Protein AF-A0A7S2E695-F1 (afdb_monomer)

Sequence (202 aa):
VGESFAFPNEHPGMNYEFNWSLNADGVTPLKGSAFRITKPLELKVAGLTPSSSSSSKIRAASASEMPEAGSPELSFEIFDEVAQRTKDLLSSSDALYVPEGHVPGSRVGVRIITNSATIAPSLLAYLDRAPKSKPSSQPITAYVLSGAGEEFAGYAIEEVDIQGEAKSVATVVVVGRDEPSLEKIAAGLETSVAGLVADEEG

Nearest PDB structures (foldseek):
  1uty-assembly1_B  TM=4.169E-01  e=2.843E+00  Bluetongue virus 8
  6upq-assembly1_B  TM=3.929E-01  e=9.547E+00  Homo sapiens
  8p3h-assembly1_A  TM=4.150E-01  e=8.030E+00  Homo sapiens

Secondary structure (DSSP, 8-state):
------PPPPBTTB-HHHHHHHHHTT---SSSEEEEESSHHHHHHTTPPPPSS-GGG--PPPGGGSPBTTBTTB-HHHHHHHHHHHHHHHHTSSEEEEEEEE-TTS--EEEEEES-TTTHHHHHHHSBPPPP--S---SEEEEEEES-SS-EEEEEEEEEEETTEEEEEEEEEEEESSS--HHHHHHHHHHHHHHHHHHHT-

Solvent-accessible surface area (backbone atoms only — not comparable to full-atom values): 11014 Å² total; per-residue (Å²): 133,82,82,79,79,73,73,81,78,76,45,83,38,45,43,67,67,48,50,53,33,36,42,75,73,60,31,45,69,74,68,28,35,43,29,76,26,68,50,71,71,41,32,51,75,67,76,38,70,69,49,92,63,63,39,91,70,73,57,56,41,61,66,87,63,40,37,43,46,68,39,100,87,27,49,49,68,62,46,50,53,52,46,52,53,48,30,54,54,53,14,64,26,68,39,36,38,28,28,39,22,14,45,68,100,56,84,52,41,32,38,37,43,22,56,42,78,81,52,42,33,50,52,43,41,46,35,34,85,55,82,92,69,79,70,62,84,47,52,28,39,32,46,38,40,48,57,70,77,45,74,48,54,30,30,41,78,45,78,41,76,59,94,89,37,80,42,71,34,27,45,25,38,32,33,7,37,67,65,52,59,67,29,48,51,45,26,33,53,54,51,40,52,54,51,51,53,54,62,78,75,106

Mean predicted aligned error: 5.21 Å

Structure (mmCIF, N/CA/C/O backbone):
data_AF-A0A7S2E695-F1
#
_entry.id   AF-A0A7S2E695-F1
#
loop_
_atom_site.group_PDB
_atom_site.id
_atom_site.type_symbol
_atom_site.label_atom_id
_atom_site.label_alt_id
_atom_site.label_comp_id
_atom_site.label_asym_id
_atom_site.label_entity_id
_atom_site.label_seq_id
_atom_site.pdbx_PDB_ins_code
_atom_site.Cartn_x
_atom_site.Cartn_y
_atom_site.Cartn_z
_atom_site.occupancy
_atom_site.B_iso_or_equiv
_atom_site.auth_seq_id
_atom_site.auth_comp_id
_atom_site.auth_asym_id
_atom_site.auth_atom_id
_atom_site.pdbx_PDB_model_num
ATOM 1 N N . VAL A 1 1 ? 41.279 9.851 -13.240 1.00 41.91 1 VAL A N 1
ATOM 2 C CA . VAL A 1 1 ? 40.2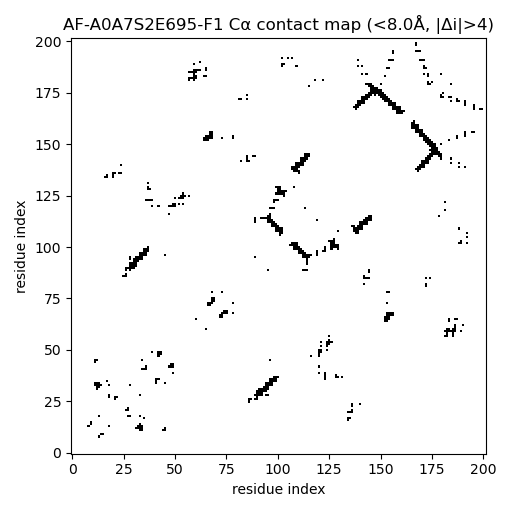32 10.162 -14.241 1.00 41.91 1 VAL A CA 1
ATOM 3 C C . VAL A 1 1 ? 39.038 9.315 -13.859 1.00 41.91 1 VAL A C 1
ATOM 5 O O . VAL A 1 1 ? 39.226 8.119 -13.697 1.00 41.91 1 VAL A O 1
ATOM 8 N N . GLY A 1 2 ? 37.923 9.967 -13.523 1.00 49.00 2 GLY A N 1
ATOM 9 C CA . GLY A 1 2 ? 36.798 9.369 -12.803 1.00 49.00 2 GLY A CA 1
ATOM 10 C C . GLY A 1 2 ? 36.127 8.246 -13.581 1.00 49.00 2 GLY A C 1
ATOM 11 O O . GLY A 1 2 ? 35.967 8.349 -14.796 1.00 49.00 2 GLY A O 1
ATOM 12 N N . GLU A 1 3 ? 35.750 7.187 -12.868 1.00 49.38 3 GLU A N 1
ATOM 13 C CA . GLU A 1 3 ? 34.827 6.189 -13.391 1.00 49.38 3 GLU A CA 1
ATOM 14 C C 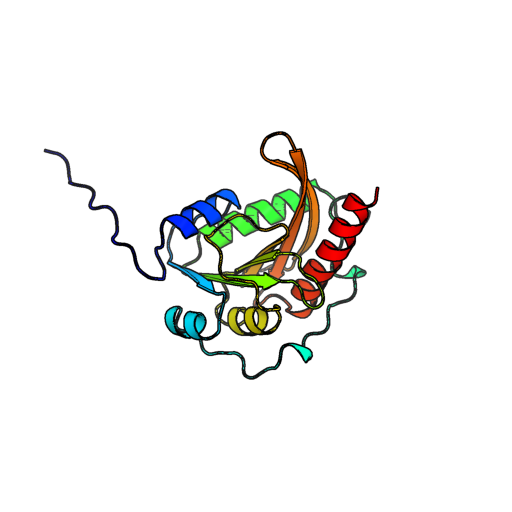. GLU A 1 3 ? 33.566 6.910 -13.866 1.00 49.38 3 GLU A C 1
ATOM 16 O O . GLU A 1 3 ? 32.901 7.615 -13.103 1.00 49.38 3 GLU A O 1
ATOM 21 N N . SER A 1 4 ? 33.260 6.783 -15.154 1.00 52.53 4 SER A N 1
ATOM 22 C CA . SER A 1 4 ? 31.972 7.197 -15.680 1.00 52.53 4 SER A CA 1
ATOM 23 C C . SER A 1 4 ? 30.916 6.302 -15.038 1.00 52.53 4 SER A C 1
ATOM 25 O O . SER A 1 4 ? 30.776 5.145 -15.435 1.00 52.53 4 SER A O 1
ATOM 27 N N . PHE A 1 5 ? 30.191 6.816 -14.045 1.00 53.97 5 PHE A N 1
ATOM 28 C CA . PHE A 1 5 ? 28.945 6.201 -13.604 1.00 53.97 5 PHE A CA 1
ATOM 29 C C . PHE A 1 5 ? 28.004 6.189 -14.811 1.00 53.97 5 PHE A C 1
ATOM 31 O O . PHE A 1 5 ? 27.441 7.215 -15.194 1.00 53.97 5 PHE A O 1
ATOM 38 N N . ALA A 1 6 ? 27.892 5.035 -15.465 1.00 60.28 6 ALA A N 1
ATOM 39 C CA . ALA A 1 6 ? 26.842 4.808 -16.434 1.00 60.28 6 ALA A CA 1
ATOM 40 C C . ALA A 1 6 ? 25.538 4.751 -15.641 1.00 60.28 6 ALA A C 1
ATOM 42 O O . ALA A 1 6 ? 25.313 3.812 -14.876 1.00 60.28 6 ALA A O 1
ATOM 43 N N . PHE A 1 7 ? 24.709 5.786 -15.780 1.00 62.03 7 PHE A N 1
ATOM 44 C CA . PHE A 1 7 ? 23.341 5.722 -15.289 1.00 62.03 7 PHE A CA 1
ATOM 45 C C . PHE A 1 7 ? 22.676 4.475 -15.887 1.00 62.03 7 PHE A C 1
ATOM 47 O O . PHE A 1 7 ? 22.875 4.213 -17.079 1.00 62.03 7 PHE A O 1
ATOM 54 N N . PRO A 1 8 ? 21.934 3.684 -15.091 1.00 68.19 8 PRO A N 1
ATOM 55 C CA . PRO A 1 8 ? 21.242 2.513 -15.610 1.00 68.19 8 PRO A CA 1
ATOM 56 C C . PRO A 1 8 ? 20.381 2.875 -16.831 1.00 68.19 8 PRO A C 1
ATOM 58 O O . PRO A 1 8 ? 19.886 3.993 -16.966 1.00 68.19 8 PRO A O 1
ATOM 61 N N . ASN A 1 9 ? 20.192 1.951 -17.765 1.00 76.25 9 ASN A N 1
ATOM 62 C CA . ASN A 1 9 ? 19.223 2.185 -18.835 1.00 76.25 9 ASN A CA 1
ATOM 63 C C . ASN A 1 9 ? 17.818 1.865 -18.316 1.00 76.25 9 ASN A C 1
ATOM 65 O O . ASN A 1 9 ? 17.651 0.891 -17.581 1.00 76.25 9 ASN A O 1
ATOM 69 N N . GLU A 1 10 ? 16.813 2.650 -18.713 1.00 82.50 10 GLU A N 1
ATOM 70 C CA . GLU A 1 10 ? 15.426 2.329 -18.371 1.00 82.50 10 GLU A CA 1
ATOM 71 C C . GLU A 1 10 ? 14.998 0.990 -18.980 1.00 82.50 10 GLU A C 1
ATOM 73 O O . GLU A 1 10 ? 15.313 0.658 -20.126 1.00 82.50 10 GLU A O 1
ATOM 78 N N . HIS A 1 11 ? 14.217 0.238 -18.216 1.00 81.31 11 HIS A N 1
ATOM 79 C CA . HIS A 1 11 ? 13.519 -0.963 -18.664 1.00 81.31 11 HIS A CA 1
AT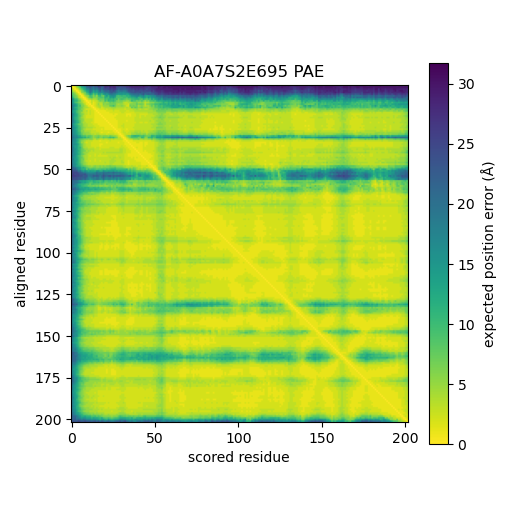OM 80 C C . HIS A 1 11 ? 12.219 -1.112 -17.853 1.00 81.31 11 HIS A C 1
ATOM 82 O O . HIS A 1 11 ? 12.005 -0.357 -16.909 1.00 81.31 11 HIS A O 1
ATOM 88 N N . PRO A 1 12 ? 11.310 -2.053 -18.169 1.00 76.81 12 PRO A N 1
ATOM 89 C CA . PRO A 1 12 ? 9.995 -2.098 -17.517 1.00 76.81 12 PRO A CA 1
ATOM 90 C C . PRO A 1 12 ? 9.978 -2.251 -15.986 1.00 76.81 12 PRO A C 1
ATOM 92 O O . PRO A 1 12 ? 8.961 -1.961 -15.370 1.00 76.81 12 PRO A O 1
ATOM 95 N N . GLY A 1 13 ? 11.084 -2.705 -15.390 1.00 78.44 13 GLY A N 1
ATOM 96 C CA . GLY A 1 13 ? 11.291 -2.789 -13.940 1.00 78.44 13 GLY A CA 1
ATOM 97 C C . GLY A 1 13 ? 12.155 -1.660 -13.358 1.00 78.44 13 GLY A C 1
ATOM 98 O O . GLY A 1 13 ? 12.391 -1.617 -12.158 1.00 78.44 13 GLY A O 1
ATOM 99 N N . MET A 1 14 ? 12.653 -0.761 -14.205 1.00 83.31 14 MET A N 1
ATOM 100 C CA . MET A 1 14 ? 13.512 0.373 -13.869 1.00 83.31 14 MET A CA 1
ATOM 101 C C . MET A 1 14 ? 13.030 1.575 -14.683 1.00 83.31 14 MET A C 1
ATOM 103 O O . MET A 1 14 ? 13.630 1.948 -15.691 1.00 83.31 14 MET A O 1
ATOM 107 N N . ASN A 1 15 ? 11.874 2.116 -14.297 1.00 88.88 15 ASN A N 1
ATOM 108 C CA . ASN A 1 15 ? 11.284 3.300 -14.913 1.00 88.88 15 AS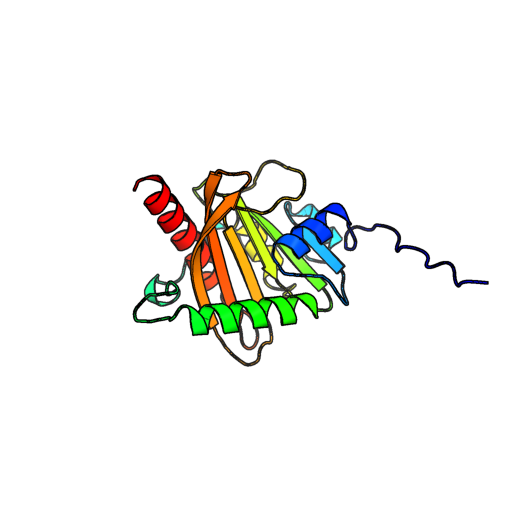N A CA 1
ATOM 109 C C . ASN A 1 15 ? 11.474 4.491 -13.974 1.00 88.88 15 ASN A C 1
ATOM 111 O O . ASN A 1 15 ? 11.000 4.454 -12.839 1.00 88.88 15 ASN A O 1
ATOM 115 N N . TYR A 1 16 ? 12.155 5.542 -14.426 1.00 88.50 16 TYR A N 1
ATOM 116 C CA . TYR A 1 16 ? 12.556 6.631 -13.539 1.00 88.50 16 TYR A CA 1
ATOM 117 C C . TYR A 1 16 ? 11.374 7.435 -13.015 1.00 88.50 16 TYR A C 1
ATOM 119 O O . TYR A 1 16 ? 11.321 7.720 -11.823 1.00 88.50 16 TYR A O 1
ATOM 127 N N . GLU A 1 17 ? 10.413 7.767 -13.878 1.00 90.69 17 GLU A N 1
ATOM 128 C CA . GLU A 1 17 ? 9.213 8.519 -13.487 1.00 90.69 17 GLU A CA 1
ATOM 129 C C . GLU A 1 17 ? 8.413 7.761 -12.416 1.00 90.69 17 GLU A C 1
ATOM 131 O O . GLU A 1 17 ? 7.986 8.338 -11.417 1.00 90.69 17 GLU A O 1
ATOM 136 N N . PHE A 1 18 ? 8.269 6.446 -12.580 1.00 92.69 18 PHE A N 1
ATOM 137 C CA . PHE A 1 18 ? 7.585 5.602 -11.613 1.00 92.69 18 PHE A CA 1
ATOM 138 C C . PHE A 1 18 ? 8.377 5.418 -10.315 1.00 92.69 18 PHE A C 1
ATOM 140 O O . PHE A 1 18 ? 7.803 5.566 -9.240 1.00 92.69 18 PHE A O 1
ATOM 147 N N . ASN A 1 19 ? 9.685 5.166 -10.391 1.00 92.62 19 ASN A N 1
ATOM 148 C CA . ASN A 1 19 ? 10.529 5.007 -9.206 1.00 92.62 19 ASN A CA 1
ATOM 149 C C . ASN A 1 19 ? 10.571 6.290 -8.363 1.00 92.62 19 ASN A C 1
ATOM 151 O O . ASN A 1 19 ? 10.537 6.208 -7.138 1.00 92.62 19 ASN A O 1
ATOM 155 N N . TRP A 1 20 ? 10.579 7.467 -8.997 1.00 92.06 20 TRP A N 1
ATOM 156 C CA . TRP A 1 20 ? 10.434 8.742 -8.290 1.00 92.06 20 TRP A CA 1
ATOM 157 C C . TRP A 1 20 ? 9.076 8.873 -7.608 1.00 92.06 20 TRP A C 1
ATOM 159 O O . TRP A 1 20 ? 9.007 9.335 -6.472 1.00 92.06 20 TRP A O 1
ATOM 169 N N . SER A 1 21 ? 8.004 8.431 -8.268 1.00 93.94 21 SER A N 1
ATOM 170 C CA . SER A 1 21 ? 6.677 8.428 -7.654 1.00 93.94 21 SER A CA 1
ATOM 171 C C . SER A 1 21 ? 6.577 7.457 -6.473 1.00 93.94 21 SER A C 1
ATOM 173 O O . SER A 1 21 ? 5.916 7.800 -5.504 1.00 93.94 21 SER A O 1
ATOM 175 N N . LEU A 1 22 ? 7.242 6.296 -6.508 1.00 94.06 22 LEU A N 1
ATOM 176 C CA . LEU A 1 22 ? 7.303 5.386 -5.355 1.00 94.06 22 LEU A CA 1
ATOM 177 C C . LEU A 1 22 ? 8.127 5.964 -4.203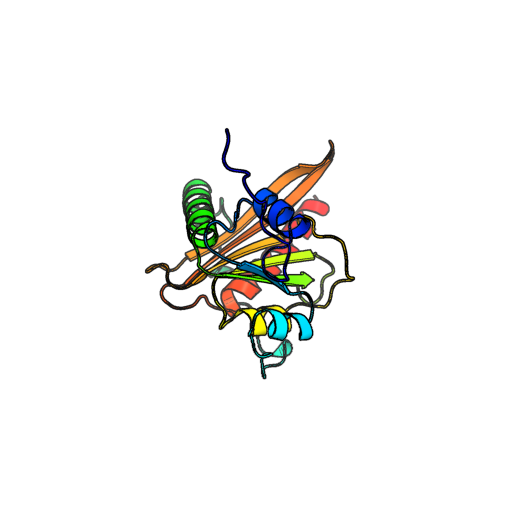 1.00 94.06 22 LEU A C 1
ATOM 179 O O . LEU A 1 22 ? 7.744 5.822 -3.045 1.00 94.06 22 LEU A O 1
ATOM 183 N N . ASN A 1 23 ? 9.237 6.641 -4.513 1.00 94.19 23 ASN A N 1
ATOM 184 C CA . ASN A 1 23 ? 10.062 7.292 -3.498 1.00 94.19 23 ASN A CA 1
ATOM 185 C C . ASN A 1 23 ? 9.281 8.387 -2.754 1.00 94.19 23 ASN A C 1
ATOM 187 O O . ASN A 1 23 ? 9.443 8.514 -1.543 1.00 94.19 23 ASN A O 1
ATOM 191 N N . ALA A 1 24 ? 8.397 9.115 -3.448 1.00 92.69 24 ALA A N 1
ATOM 192 C CA . ALA A 1 24 ? 7.482 10.068 -2.819 1.00 92.69 24 ALA A CA 1
ATOM 193 C C . ALA A 1 24 ? 6.497 9.394 -1.844 1.00 92.69 24 ALA A C 1
ATOM 195 O O . ALA A 1 24 ? 6.161 9.985 -0.823 1.00 92.69 24 ALA A O 1
ATOM 196 N N . ASP A 1 25 ? 6.119 8.138 -2.099 1.00 94.06 25 ASP A N 1
ATOM 197 C CA . ASP A 1 25 ? 5.336 7.309 -1.171 1.00 94.06 25 ASP A CA 1
ATOM 198 C C . ASP A 1 25 ? 6.232 6.591 -0.130 1.00 94.06 25 ASP A C 1
ATOM 200 O O . ASP A 1 25 ? 5.822 5.659 0.558 1.00 94.06 25 ASP A O 1
ATOM 204 N N . GLY A 1 26 ? 7.502 6.980 -0.006 1.00 94.50 26 GLY A N 1
ATOM 205 C CA . GLY A 1 26 ? 8.421 6.435 0.993 1.00 94.50 26 GLY A CA 1
ATOM 206 C C . GLY A 1 26 ? 8.975 5.042 0.683 1.00 94.50 26 GLY A C 1
ATOM 207 O O . GLY A 1 26 ? 9.606 4.449 1.555 1.00 94.50 26 GLY A O 1
ATOM 208 N N . VAL A 1 27 ? 8.795 4.513 -0.534 1.00 96.00 27 VAL A N 1
ATOM 209 C CA . VAL A 1 27 ? 9.379 3.227 -0.958 1.00 96.00 27 VAL A CA 1
ATOM 210 C C . VAL A 1 27 ? 10.384 3.441 -2.081 1.00 96.00 27 VAL A C 1
ATOM 212 O O . VAL A 1 27 ? 10.057 3.932 -3.157 1.00 96.00 27 VAL A O 1
ATOM 215 N N . THR A 1 28 ? 11.626 3.017 -1.864 1.00 94.00 28 THR A N 1
ATOM 216 C CA . THR A 1 28 ? 12.690 3.117 -2.872 1.00 94.00 28 THR A CA 1
ATOM 217 C C . THR A 1 28 ? 13.125 1.721 -3.297 1.00 94.00 28 THR A C 1
ATOM 219 O O . THR A 1 28 ? 13.636 0.989 -2.458 1.00 94.00 28 THR A O 1
ATOM 222 N N . PRO A 1 29 ? 12.988 1.321 -4.571 1.00 91.00 29 PRO A N 1
ATOM 223 C CA . PRO A 1 29 ? 13.477 0.021 -5.031 1.00 91.00 29 PRO A CA 1
ATOM 224 C C . PRO A 1 29 ? 15.019 -0.011 -5.006 1.00 91.00 29 PRO A C 1
ATOM 226 O O . PRO A 1 29 ? 15.671 0.405 -5.961 1.00 91.00 29 PRO A O 1
ATOM 229 N N . LEU A 1 30 ? 15.627 -0.453 -3.896 1.00 85.19 30 LEU A N 1
ATOM 230 C CA . LEU A 1 30 ? 17.085 -0.375 -3.691 1.00 85.19 30 LEU A CA 1
ATOM 231 C C . LEU A 1 30 ? 17.847 -1.532 -4.340 1.00 85.19 30 LEU A C 1
ATOM 233 O O . LEU A 1 30 ? 18.981 -1.358 -4.782 1.00 85.19 30 LEU A O 1
ATOM 237 N N . LYS A 1 31 ? 17.249 -2.726 -4.351 1.00 78.81 31 LYS A N 1
ATOM 238 C CA . LYS A 1 31 ? 17.897 -3.963 -4.823 1.00 78.81 31 LYS A CA 1
ATOM 239 C C . LYS A 1 31 ? 17.267 -4.540 -6.086 1.00 78.81 31 LYS A C 1
ATOM 241 O O . LYS A 1 31 ? 17.820 -5.467 -6.671 1.00 78.81 31 LYS A O 1
ATOM 246 N N . GLY A 1 32 ? 16.109 -4.016 -6.474 1.00 77.62 32 GLY A N 1
ATOM 247 C CA . GLY A 1 32 ? 15.154 -4.745 -7.286 1.00 77.62 32 GLY A CA 1
ATOM 248 C C . GLY A 1 32 ? 14.445 -3.913 -8.336 1.00 77.62 32 GLY A C 1
ATOM 249 O O . GLY A 1 32 ? 14.565 -2.691 -8.401 1.00 77.62 32 GLY A O 1
ATOM 250 N N . SER A 1 33 ? 13.683 -4.615 -9.168 1.00 91.38 33 SER A N 1
ATOM 251 C CA . SER A 1 33 ? 12.793 -3.990 -10.143 1.00 91.38 33 SER A CA 1
ATOM 252 C C . SER A 1 33 ? 11.453 -3.625 -9.510 1.00 91.38 33 SER A C 1
ATOM 254 O O . SER A 1 33 ? 10.915 -4.405 -8.729 1.00 91.38 33 SER A O 1
ATOM 256 N N . ALA A 1 34 ? 10.879 -2.488 -9.893 1.00 95.19 34 ALA A N 1
ATOM 257 C CA . ALA A 1 34 ? 9.513 -2.116 -9.546 1.00 95.19 34 ALA A CA 1
ATOM 258 C C . ALA A 1 34 ? 8.631 -2.100 -10.796 1.00 95.19 34 ALA A C 1
ATOM 260 O O . ALA A 1 34 ? 8.907 -1.396 -11.768 1.00 95.19 34 ALA A O 1
ATOM 261 N N . PHE A 1 35 ? 7.554 -2.879 -10.768 1.00 95.88 35 PHE A N 1
ATOM 262 C CA . PHE A 1 35 ? 6.638 -3.044 -11.889 1.00 95.88 35 PHE A CA 1
ATOM 263 C C . PHE A 1 35 ? 5.312 -2.350 -11.589 1.00 95.88 35 PHE A C 1
ATOM 265 O O . PHE A 1 35 ? 4.525 -2.831 -10.775 1.00 95.88 35 PHE A O 1
ATOM 272 N N . ARG A 1 36 ? 5.036 -1.242 -12.283 1.00 95.12 36 ARG A N 1
ATOM 273 C CA . ARG A 1 36 ? 3.712 -0.604 -12.281 1.00 95.12 36 ARG A CA 1
ATOM 274 C C . ARG A 1 36 ? 2.733 -1.450 -13.093 1.00 95.12 36 ARG A C 1
ATOM 276 O O . ARG A 1 36 ? 2.973 -1.700 -14.276 1.00 95.12 36 ARG A O 1
ATOM 283 N N . ILE A 1 37 ? 1.633 -1.879 -12.479 1.00 95.19 37 ILE A N 1
ATOM 284 C CA . ILE A 1 37 ? 0.677 -2.819 -13.071 1.00 95.19 37 ILE A CA 1
ATOM 285 C C . ILE A 1 37 ? -0.730 -2.209 -13.032 1.00 95.19 37 ILE A C 1
ATOM 287 O O . ILE A 1 37 ? -1.409 -2.211 -12.018 1.00 95.19 37 ILE A O 1
ATOM 291 N N . THR A 1 38 ? -1.199 -1.733 -14.176 1.00 93.94 38 THR A N 1
ATOM 292 C CA . THR A 1 38 ? -2.534 -1.139 -14.389 1.00 93.94 38 THR A CA 1
ATOM 293 C C . THR A 1 38 ? -3.431 -2.012 -15.270 1.00 93.94 38 THR A C 1
ATOM 295 O O . THR A 1 38 ? -4.638 -1.795 -15.383 1.00 93.94 38 THR A O 1
ATOM 298 N N . LYS A 1 39 ? -2.852 -3.010 -15.951 1.00 92.50 39 LYS A N 1
ATOM 299 C CA . LYS A 1 39 ? -3.574 -3.916 -16.856 1.00 92.50 39 LYS A CA 1
ATOM 300 C C . LYS A 1 39 ? -2.951 -5.313 -16.908 1.00 92.50 39 LYS A C 1
ATOM 302 O O . LYS A 1 39 ? -1.740 -5.453 -16.747 1.00 92.50 39 LYS A O 1
ATOM 307 N N . PRO A 1 40 ? -3.726 -6.354 -17.271 1.00 91.94 40 PRO A N 1
ATOM 308 C CA . PRO A 1 40 ? -3.231 -7.734 -17.303 1.00 91.94 40 PRO A CA 1
ATOM 309 C C . PRO A 1 40 ? -2.011 -7.984 -18.204 1.00 91.94 40 PRO A C 1
ATOM 311 O O . PRO A 1 40 ? -1.279 -8.944 -17.993 1.00 91.94 40 PRO A O 1
ATOM 314 N N . LEU A 1 41 ? -1.777 -7.147 -19.222 1.00 92.00 41 LEU A N 1
ATOM 315 C CA . LEU A 1 41 ? -0.587 -7.269 -20.071 1.00 92.00 41 LEU A CA 1
ATOM 316 C C . LEU A 1 41 ? 0.708 -6.952 -19.303 1.00 92.00 41 LEU A C 1
ATOM 318 O O . LEU A 1 41 ? 1.740 -7.546 -19.594 1.00 92.00 41 LEU A O 1
ATOM 322 N N . GLU A 1 42 ? 0.651 -6.047 -18.326 1.00 93.81 42 GLU A N 1
ATOM 323 C CA . GLU A 1 42 ? 1.811 -5.625 -17.531 1.00 93.81 42 GLU A CA 1
ATOM 324 C C . GLU A 1 42 ? 2.218 -6.696 -16.512 1.00 93.81 42 GLU A C 1
ATOM 326 O O . GLU A 1 42 ? 3.401 -6.819 -16.215 1.00 93.81 42 GLU A O 1
ATOM 331 N N . LEU A 1 43 ? 1.289 -7.572 -16.101 1.00 93.38 43 LEU A N 1
ATOM 332 C CA . LEU A 1 43 ? 1.628 -8.779 -15.336 1.00 93.38 43 LEU A CA 1
ATOM 333 C C . LEU A 1 43 ? 2.647 -9.640 -16.086 1.00 93.38 43 LEU A C 1
ATOM 335 O O . LEU A 1 43 ? 3.652 -10.035 -15.512 1.00 93.38 43 LEU A O 1
ATOM 339 N N . LYS A 1 44 ? 2.449 -9.857 -17.393 1.00 92.75 44 LYS A N 1
ATOM 340 C CA . LYS A 1 44 ? 3.384 -10.654 -18.203 1.00 92.75 44 LYS A CA 1
ATOM 341 C C . LYS A 1 44 ? 4.763 -10.009 -18.296 1.00 92.75 44 LYS A C 1
ATOM 343 O O . LYS A 1 44 ? 5.763 -10.716 -18.320 1.00 92.75 44 LYS A O 1
ATOM 348 N N . VAL A 1 45 ? 4.811 -8.678 -18.354 1.00 91.75 45 VAL A N 1
ATOM 349 C CA . VAL A 1 45 ? 6.066 -7.912 -18.365 1.00 91.75 45 VAL A CA 1
ATOM 350 C C . VAL A 1 45 ? 6.814 -8.073 -17.039 1.00 91.75 45 VAL A C 1
ATOM 352 O O . VAL A 1 45 ? 8.036 -8.174 -17.046 1.00 91.75 45 VAL A O 1
ATOM 355 N N . ALA A 1 46 ? 6.082 -8.182 -15.930 1.00 92.12 46 ALA A N 1
ATOM 356 C CA . ALA A 1 46 ? 6.613 -8.499 -14.607 1.00 92.12 46 ALA A CA 1
ATOM 357 C C . ALA A 1 46 ? 6.894 -10.004 -14.387 1.00 92.12 46 ALA A C 1
ATOM 359 O O . ALA A 1 46 ? 7.208 -10.409 -13.274 1.00 92.12 46 ALA A O 1
ATOM 360 N N . GLY A 1 47 ? 6.752 -10.853 -15.414 1.00 92.94 47 GLY A N 1
ATOM 361 C CA . GLY A 1 47 ? 6.928 -12.306 -15.291 1.00 92.94 47 GLY A CA 1
ATOM 362 C C . GLY A 1 47 ? 5.781 -13.033 -14.576 1.00 92.94 47 GLY A C 1
ATOM 363 O O . GLY A 1 47 ? 5.926 -14.199 -14.220 1.00 92.94 47 GLY A O 1
ATOM 364 N N . LEU A 1 48 ? 4.638 -12.373 -14.384 1.00 93.81 48 LEU A N 1
ATOM 365 C CA . LEU A 1 48 ? 3.471 -12.896 -13.679 1.00 93.81 48 LEU A CA 1
ATOM 366 C C . LEU A 1 48 ? 2.373 -13.379 -14.633 1.00 93.81 48 LEU A C 1
ATOM 368 O O . LEU A 1 48 ? 2.187 -12.881 -15.749 1.00 93.81 48 LEU A O 1
ATOM 372 N N . THR A 1 49 ? 1.573 -14.327 -14.151 1.00 91.31 49 THR A N 1
ATOM 373 C CA . THR A 1 49 ? 0.367 -14.800 -14.835 1.00 91.31 49 THR A CA 1
ATOM 374 C C . THR A 1 49 ? -0.880 -14.106 -14.287 1.00 91.31 49 THR A C 1
ATOM 376 O O . THR A 1 49 ? -0.999 -13.969 -13.071 1.00 91.31 49 THR A O 1
ATOM 379 N N . PRO A 1 50 ? -1.844 -13.707 -15.139 1.00 85.69 50 PRO A N 1
ATOM 380 C CA . PRO A 1 50 ? -3.138 -13.212 -14.677 1.00 85.69 50 PRO A CA 1
ATOM 381 C C . PRO A 1 50 ? -3.836 -14.194 -13.734 1.00 85.69 50 PRO A C 1
ATOM 383 O O . PRO A 1 50 ? -3.781 -15.405 -13.952 1.00 85.69 50 PRO A O 1
ATOM 386 N N . SER A 1 51 ? -4.526 -13.664 -12.720 1.00 80.69 51 SER A N 1
ATOM 387 C CA . SER A 1 51 ? -5.351 -14.482 -11.830 1.00 80.69 51 SER A CA 1
ATOM 388 C C . SER A 1 51 ? -6.473 -15.154 -12.627 1.00 80.69 51 SER A C 1
ATOM 390 O O . SER A 1 51 ? -7.109 -14.527 -13.476 1.00 80.69 51 SER A O 1
ATOM 392 N N . SER A 1 52 ? -6.722 -16.437 -12.359 1.00 69.19 52 SER A N 1
ATOM 393 C CA . SER A 1 52 ? -7.889 -17.156 -12.892 1.00 69.19 52 SER A CA 1
ATOM 394 C C . SER A 1 52 ? -9.174 -16.827 -12.123 1.00 69.19 52 SER A C 1
ATOM 396 O O . SER A 1 52 ? -10.270 -17.189 -12.558 1.00 69.19 52 SER A O 1
ATOM 398 N N . SER A 1 53 ? -9.054 -16.153 -10.974 1.00 61.47 53 SER A N 1
ATOM 399 C CA . SER A 1 53 ? -10.186 -15.714 -10.166 1.00 61.47 53 SER A CA 1
ATOM 400 C C . SER A 1 53 ? -10.727 -14.371 -10.668 1.00 61.47 53 SER A C 1
ATOM 402 O O . SER A 1 53 ? -9.966 -13.469 -11.012 1.00 61.47 53 SER A O 1
ATOM 404 N N . SER A 1 54 ? -12.053 -14.247 -10.744 1.00 59.28 54 SER A N 1
ATOM 405 C CA . SER A 1 54 ? -12.717 -12.974 -11.022 1.00 59.28 54 SER A CA 1
ATOM 406 C C . SER A 1 54 ? -12.713 -12.088 -9.774 1.00 59.28 54 SER A C 1
ATOM 408 O O . SER A 1 54 ? -12.883 -12.598 -8.665 1.00 59.28 54 SER A O 1
ATOM 410 N N . SER A 1 55 ? -12.595 -10.772 -9.976 1.00 57.09 55 SER A N 1
ATOM 411 C CA . SER A 1 55 ? -12.650 -9.715 -8.948 1.00 57.09 55 SER A CA 1
ATOM 412 C C . SER A 1 55 ? -13.766 -9.910 -7.915 1.00 57.09 55 SER A C 1
ATOM 414 O O . SER A 1 55 ? -13.568 -9.745 -6.718 1.00 57.09 55 SER A O 1
ATOM 416 N N . SER A 1 56 ? -14.918 -10.385 -8.387 1.00 57.59 56 SER A N 1
ATOM 417 C CA . SER A 1 56 ? -16.159 -10.627 -7.652 1.00 57.59 56 SER A CA 1
ATOM 418 C C . SER A 1 56 ? -16.107 -11.712 -6.566 1.00 57.59 56 SER A C 1
ATOM 420 O O . SER A 1 56 ? -17.139 -12.014 -5.965 1.00 57.59 56 SER A O 1
ATOM 422 N N . LYS A 1 57 ? -14.947 -12.333 -6.317 1.00 68.62 57 LYS A N 1
ATOM 423 C CA . LYS A 1 57 ? -14.788 -13.371 -5.285 1.00 68.62 57 LYS A CA 1
ATOM 424 C C . LYS A 1 57 ? -14.163 -12.875 -3.987 1.00 68.62 57 LYS A C 1
ATOM 426 O O . LYS A 1 57 ? -14.367 -13.533 -2.969 1.00 68.62 57 LYS A O 1
ATOM 431 N N . ILE A 1 58 ? -13.417 -11.773 -4.012 1.00 83.56 58 ILE A N 1
ATOM 432 C CA . ILE A 1 58 ? -12.795 -11.247 -2.795 1.00 83.56 58 ILE A CA 1
ATOM 433 C C . ILE A 1 58 ? -13.881 -10.509 -2.020 1.00 83.56 58 ILE A C 1
ATOM 435 O O . ILE A 1 58 ? -14.527 -9.607 -2.547 1.00 83.56 58 ILE A O 1
ATOM 439 N N . ARG A 1 59 ? -14.122 -10.951 -0.789 1.00 87.31 59 ARG A N 1
ATOM 440 C CA . ARG A 1 59 ? -14.998 -10.267 0.161 1.00 87.31 59 ARG A CA 1
ATOM 441 C C . ARG A 1 59 ? -14.102 -9.619 1.198 1.00 87.31 59 ARG A C 1
ATOM 443 O O . ARG A 1 59 ? -13.263 -10.318 1.761 1.00 87.31 59 ARG A O 1
ATOM 450 N N . ALA A 1 60 ? -14.272 -8.320 1.422 1.00 88.75 60 ALA A N 1
ATOM 451 C CA . ALA A 1 60 ? -13.565 -7.624 2.484 1.00 88.75 60 ALA A CA 1
ATOM 452 C C . ALA A 1 60 ? -13.760 -8.344 3.828 1.00 88.75 60 ALA A C 1
ATOM 454 O O . ALA A 1 60 ? -14.846 -8.857 4.128 1.00 88.75 60 ALA A O 1
ATOM 455 N N . ALA A 1 61 ? -12.684 -8.403 4.612 1.00 88.31 61 ALA A N 1
ATOM 456 C CA . ALA A 1 61 ? -12.737 -8.818 6.006 1.00 88.31 61 ALA A CA 1
ATOM 457 C C . ALA A 1 61 ? -13.638 -7.872 6.816 1.00 88.31 61 ALA A C 1
ATOM 459 O O . ALA A 1 61 ? -14.052 -6.810 6.345 1.00 88.31 61 ALA A O 1
ATOM 460 N N . SER A 1 62 ? -13.955 -8.253 8.052 1.00 86.00 62 SER A N 1
ATOM 461 C CA . SER A 1 62 ? -14.729 -7.368 8.923 1.00 86.00 62 SER A CA 1
ATOM 462 C C . SER A 1 62 ? -13.936 -6.094 9.250 1.00 86.00 62 SER A C 1
ATOM 464 O O . SER A 1 62 ? -12.717 -6.146 9.396 1.00 86.00 62 SER A O 1
ATOM 466 N N . ALA A 1 63 ? -14.614 -4.953 9.421 1.00 78.75 63 ALA A N 1
ATOM 467 C CA . ALA A 1 63 ? -13.949 -3.692 9.776 1.00 78.75 63 ALA A CA 1
ATOM 468 C C . ALA A 1 63 ? -13.126 -3.800 11.079 1.00 78.75 63 ALA A C 1
ATOM 470 O O . ALA A 1 63 ? -12.082 -3.176 11.206 1.00 78.75 63 ALA A O 1
ATOM 471 N N . SER A 1 64 ? -13.534 -4.667 12.014 1.00 84.00 64 SER A N 1
ATOM 472 C CA . SER A 1 64 ? -12.785 -4.957 13.246 1.00 84.00 64 SER A CA 1
ATOM 473 C C . SER A 1 64 ? -11.419 -5.616 13.024 1.00 84.00 64 SER A C 1
ATOM 475 O O . SER A 1 64 ? -10.586 -5.607 13.922 1.00 84.00 64 SER A O 1
ATOM 477 N N . GLU A 1 65 ? -11.178 -6.212 11.856 1.00 90.75 65 GLU A N 1
ATOM 478 C CA . GLU A 1 65 ? -9.879 -6.793 11.482 1.00 90.75 65 GLU A CA 1
ATOM 479 C C . GLU A 1 65 ? -8.962 -5.784 10.777 1.00 90.75 65 GLU A C 1
ATOM 481 O O . GLU A 1 65 ? -7.856 -6.141 10.365 1.00 90.75 65 GLU A O 1
ATOM 486 N N . MET A 1 66 ? -9.430 -4.544 10.627 1.00 95.94 66 MET A N 1
ATOM 487 C CA . MET A 1 66 ? -8.729 -3.444 9.983 1.00 95.94 66 MET A CA 1
ATOM 488 C C . MET A 1 66 ? -8.914 -2.160 10.810 1.00 95.94 66 MET A C 1
ATOM 490 O O . MET A 1 66 ? -9.662 -1.275 10.400 1.00 95.94 66 MET A O 1
ATOM 494 N N . PRO A 1 67 ? -8.297 -2.075 12.003 1.00 97.00 67 PRO A N 1
ATOM 495 C CA . PRO A 1 67 ? -8.438 -0.919 12.883 1.00 97.00 67 PRO A CA 1
ATOM 496 C C . PRO A 1 67 ? -7.789 0.339 12.292 1.00 97.00 67 PRO A C 1
ATOM 498 O O . PRO A 1 67 ? -6.763 0.269 11.609 1.00 97.00 67 PRO A O 1
ATOM 501 N N . GLU A 1 68 ? -8.383 1.491 12.598 1.00 97.38 68 GLU A N 1
ATOM 502 C CA . GLU A 1 68 ? -7.837 2.807 12.262 1.00 97.38 68 GLU A CA 1
ATOM 503 C C . GLU A 1 68 ? -6.774 3.228 13.278 1.00 97.38 68 GLU A C 1
ATOM 505 O O . GLU A 1 68 ? -6.946 3.023 14.483 1.00 97.38 68 GLU A O 1
ATOM 510 N N . ALA A 1 69 ? -5.687 3.842 12.829 1.00 97.56 69 ALA A N 1
ATOM 511 C CA . ALA A 1 69 ? -4.718 4.464 13.717 1.00 97.56 69 ALA A CA 1
ATOM 512 C C . ALA A 1 69 ? -5.383 5.590 14.531 1.00 97.56 69 ALA A C 1
ATOM 514 O O . ALA A 1 69 ? -6.129 6.407 14.001 1.00 97.56 69 ALA A O 1
ATOM 515 N N . GLY A 1 70 ? -5.142 5.606 15.842 1.00 95.50 70 GLY A N 1
ATOM 516 C CA . GLY A 1 70 ? -5.821 6.500 16.784 1.00 95.50 70 GLY A CA 1
ATOM 517 C C . GLY A 1 70 ? -7.105 5.925 17.391 1.00 95.50 70 GLY A C 1
ATOM 518 O O . GLY A 1 70 ? -7.671 6.536 18.301 1.00 95.50 70 GLY A O 1
ATOM 519 N N . SER A 1 71 ? -7.549 4.745 16.948 1.00 95.00 71 SER A N 1
ATOM 520 C CA . SER A 1 71 ? -8.631 3.999 17.597 1.00 95.00 71 SER A CA 1
ATOM 521 C C . SER A 1 71 ? -8.175 3.356 18.920 1.00 95.00 71 SER A C 1
ATOM 523 O O . SER A 1 71 ? -6.973 3.225 19.178 1.00 95.00 71 SER A O 1
ATOM 525 N N . PRO A 1 72 ? -9.109 2.907 19.781 1.00 95.62 72 PRO A N 1
ATOM 526 C CA . PRO A 1 72 ? -8.771 2.117 20.968 1.00 95.62 72 PRO A CA 1
ATOM 527 C C . PRO A 1 72 ? -7.966 0.841 20.669 1.00 95.62 72 PRO A C 1
ATOM 529 O O . PRO A 1 72 ? -7.254 0.348 21.545 1.00 95.62 72 PRO A O 1
ATOM 532 N N . GLU A 1 73 ? -8.092 0.296 19.460 1.00 95.75 73 GLU A N 1
ATOM 533 C CA . GLU A 1 73 ? -7.452 -0.942 19.022 1.00 95.75 73 GLU A CA 1
ATOM 534 C C . GLU A 1 73 ? -6.043 -0.734 18.445 1.00 95.75 73 GLU A C 1
ATOM 536 O O . GLU A 1 73 ? -5.250 -1.678 18.440 1.00 95.75 73 GLU A O 1
ATOM 541 N N . LEU A 1 74 ? -5.717 0.473 17.968 1.00 97.44 74 LEU A N 1
ATOM 542 C CA . LEU A 1 74 ? -4.447 0.770 17.304 1.00 97.44 74 LEU A CA 1
ATOM 543 C C . LEU A 1 74 ? -4.015 2.222 17.541 1.00 97.44 74 LEU A C 1
ATOM 545 O O . LEU A 1 74 ? -4.655 3.154 17.065 1.00 97.44 74 LEU A O 1
ATOM 549 N N . SER A 1 75 ? -2.883 2.423 18.221 1.00 98.06 75 SER A N 1
ATOM 550 C CA . SER A 1 75 ? -2.310 3.762 18.400 1.00 98.06 75 SER A CA 1
ATOM 551 C C . SER A 1 75 ? -1.552 4.233 17.153 1.00 98.06 75 SER A C 1
ATOM 553 O O . SER A 1 75 ? -1.049 3.413 16.378 1.00 98.06 75 SER A O 1
ATOM 555 N N . PHE A 1 76 ? -1.433 5.554 16.987 1.00 97.25 76 PHE A N 1
ATOM 556 C CA . PHE A 1 76 ? -0.646 6.153 15.904 1.00 97.25 76 PHE A CA 1
ATOM 557 C C . PHE A 1 76 ? 0.820 5.722 15.959 1.00 97.25 76 PHE A C 1
ATOM 559 O O . PHE A 1 76 ? 1.387 5.356 14.939 1.00 97.25 76 PHE A O 1
ATOM 566 N N . GLU A 1 77 ? 1.419 5.660 17.151 1.00 98.19 77 GLU A N 1
ATOM 567 C CA . GLU A 1 77 ? 2.837 5.317 17.300 1.00 98.19 77 GLU A CA 1
ATOM 568 C C . GLU A 1 77 ? 3.140 3.895 16.815 1.00 98.19 77 GLU A C 1
ATOM 570 O O . GLU A 1 77 ? 4.137 3.673 16.131 1.00 98.19 77 GLU A O 1
ATOM 575 N N . ILE A 1 78 ? 2.269 2.932 17.146 1.00 98.19 78 ILE A N 1
ATOM 576 C CA . ILE A 1 78 ? 2.415 1.544 16.688 1.00 98.19 78 ILE A CA 1
ATOM 577 C C . ILE A 1 78 ? 2.224 1.472 15.174 1.00 98.19 78 ILE A C 1
ATOM 579 O O . ILE A 1 78 ? 2.987 0.788 14.489 1.00 98.19 78 ILE A O 1
ATOM 583 N N . PHE A 1 79 ? 1.210 2.161 14.647 1.00 98.50 79 PHE A N 1
ATOM 584 C CA . PHE A 1 79 ? 0.957 2.180 13.212 1.00 98.50 79 PHE A CA 1
ATOM 585 C C . PHE A 1 79 ? 2.142 2.762 12.439 1.00 98.50 79 PHE A C 1
ATOM 587 O O . PHE A 1 79 ? 2.612 2.120 11.502 1.00 98.50 79 PHE A O 1
ATOM 594 N N . ASP A 1 80 ? 2.673 3.909 12.861 1.00 98.25 80 ASP A N 1
ATOM 595 C CA . ASP A 1 80 ? 3.796 4.586 12.209 1.00 98.25 80 ASP A CA 1
ATOM 596 C C . ASP A 1 80 ? 5.071 3.741 12.240 1.00 98.25 80 ASP A C 1
ATOM 598 O O . ASP A 1 80 ? 5.768 3.628 11.225 1.00 98.25 80 ASP A O 1
ATOM 602 N N . GLU A 1 81 ? 5.364 3.092 13.373 1.00 98.31 81 GLU A N 1
ATOM 603 C CA . GLU A 1 81 ? 6.502 2.177 13.499 1.00 98.31 81 GLU A CA 1
ATOM 604 C C . GLU A 1 81 ? 6.391 1.024 12.492 1.00 98.31 81 GLU A C 1
ATOM 606 O O . GLU A 1 81 ? 7.334 0.743 11.740 1.00 98.31 81 GLU A O 1
ATOM 611 N N . VAL A 1 82 ? 5.226 0.371 12.436 1.00 98.25 82 VAL A N 1
ATOM 612 C CA . VAL A 1 82 ? 4.999 -0.754 11.522 1.00 98.25 82 VAL A CA 1
ATOM 613 C C . VAL A 1 82 ? 4.970 -0.284 10.068 1.00 98.25 82 VAL A C 1
ATOM 615 O O . VAL A 1 82 ? 5.548 -0.950 9.206 1.00 98.25 82 VAL A O 1
ATOM 618 N N . ALA A 1 83 ? 4.361 0.863 9.772 1.00 98.38 83 ALA A N 1
ATOM 619 C CA . ALA A 1 83 ? 4.308 1.445 8.436 1.00 98.38 83 ALA A CA 1
ATOM 620 C C . ALA A 1 83 ? 5.715 1.761 7.919 1.00 98.38 83 ALA A C 1
ATOM 622 O O . ALA A 1 83 ? 6.069 1.353 6.809 1.00 98.38 83 ALA A O 1
ATOM 623 N N . GLN A 1 84 ? 6.547 2.421 8.730 1.00 98.38 84 GLN A N 1
ATOM 624 C CA . GLN A 1 84 ? 7.921 2.749 8.355 1.00 98.38 84 GLN A CA 1
ATOM 625 C C . GLN A 1 84 ? 8.756 1.485 8.142 1.00 98.38 84 GLN A C 1
ATOM 627 O O . GLN A 1 84 ? 9.385 1.324 7.095 1.00 98.38 84 GLN A O 1
ATOM 632 N N . ARG A 1 85 ? 8.695 0.533 9.079 1.00 98.25 85 ARG A N 1
ATOM 633 C CA . ARG A 1 85 ? 9.400 -0.748 8.942 1.00 98.25 85 ARG A CA 1
ATOM 634 C C . ARG A 1 85 ? 8.951 -1.521 7.700 1.00 98.25 85 ARG A C 1
ATOM 636 O O . ARG A 1 85 ? 9.775 -2.134 7.021 1.00 98.25 85 ARG A O 1
ATOM 643 N N . THR A 1 86 ? 7.661 -1.480 7.376 1.00 98.50 86 THR A N 1
ATOM 644 C CA . THR A 1 86 ? 7.103 -2.114 6.174 1.00 98.50 86 THR A CA 1
ATOM 645 C C . THR A 1 86 ? 7.668 -1.477 4.904 1.00 98.50 86 THR A C 1
ATOM 647 O O . THR A 1 86 ? 8.119 -2.199 4.012 1.00 98.50 86 THR A O 1
ATOM 650 N N . LYS A 1 87 ? 7.714 -0.141 4.828 1.00 98.31 87 LYS A N 1
ATOM 651 C CA . LYS A 1 87 ? 8.312 0.602 3.704 1.00 98.31 87 LYS A CA 1
ATOM 652 C C . LYS A 1 87 ? 9.792 0.266 3.515 1.00 98.31 87 LYS A C 1
ATOM 654 O O . LYS A 1 87 ? 10.228 0.053 2.379 1.00 98.31 87 LYS A O 1
ATOM 659 N N . ASP A 1 88 ? 10.550 0.148 4.602 1.00 97.31 88 ASP A N 1
ATOM 660 C CA . ASP A 1 88 ? 11.972 -0.212 4.560 1.00 97.31 88 ASP A CA 1
ATOM 661 C C . ASP A 1 88 ? 12.177 -1.637 4.019 1.00 97.31 88 ASP A C 1
ATOM 663 O O . ASP A 1 88 ? 13.014 -1.875 3.140 1.00 97.31 88 ASP A O 1
ATOM 667 N N . LEU A 1 89 ? 11.372 -2.597 4.487 1.00 97.06 89 LEU A N 1
ATOM 668 C CA . LEU A 1 89 ? 11.436 -3.988 4.030 1.00 97.06 89 LEU A CA 1
ATOM 669 C C . LEU A 1 89 ? 11.026 -4.126 2.559 1.00 97.06 89 LEU A C 1
ATOM 671 O O . LEU A 1 89 ? 11.726 -4.799 1.793 1.00 97.06 89 LEU A O 1
ATOM 675 N N . LEU A 1 90 ? 9.970 -3.429 2.131 1.00 97.56 90 LEU A N 1
ATOM 676 C CA . LEU A 1 90 ? 9.582 -3.336 0.720 1.00 97.56 90 LEU A CA 1
ATOM 677 C C . LEU A 1 90 ? 10.711 -2.730 -0.125 1.00 97.56 90 LEU A C 1
ATOM 679 O O . LEU A 1 90 ? 11.092 -3.304 -1.143 1.00 97.56 90 LEU A O 1
ATOM 683 N N . SER A 1 91 ? 11.325 -1.638 0.331 1.00 96.81 91 SER A N 1
ATOM 684 C CA . SER A 1 91 ? 12.458 -0.992 -0.353 1.00 96.81 91 SER A CA 1
ATOM 685 C C . SER A 1 91 ? 13.658 -1.931 -0.539 1.00 96.81 91 SER A C 1
ATOM 687 O O . SER A 1 91 ? 14.409 -1.836 -1.512 1.00 96.81 91 SER A O 1
ATOM 689 N N . SER A 1 92 ? 13.830 -2.876 0.387 1.00 95.62 92 SER A N 1
ATOM 690 C CA . SER A 1 92 ? 14.914 -3.860 0.377 1.00 95.62 92 SER A CA 1
ATOM 691 C C . SER A 1 92 ? 14.610 -5.158 -0.388 1.00 95.62 92 SER A C 1
ATOM 693 O O . SER A 1 92 ? 15.488 -6.027 -0.434 1.00 95.62 92 SER A O 1
ATOM 695 N N . SER A 1 93 ? 13.404 -5.294 -0.951 1.00 95.62 93 SER A N 1
ATOM 696 C CA . SER A 1 93 ? 12.936 -6.493 -1.659 1.00 95.62 93 SER A CA 1
ATOM 697 C C . SER A 1 93 ? 13.538 -6.622 -3.065 1.00 95.62 93 SER A C 1
ATOM 699 O O . SER A 1 93 ? 13.871 -5.628 -3.712 1.00 95.62 93 SER A O 1
ATOM 701 N N . ASP A 1 94 ? 13.646 -7.859 -3.561 1.00 93.75 94 ASP A N 1
ATOM 702 C CA . ASP A 1 94 ? 14.223 -8.161 -4.884 1.00 93.75 94 ASP A CA 1
ATOM 703 C C . ASP A 1 94 ? 13.339 -7.691 -6.050 1.00 93.75 94 ASP A C 1
ATOM 705 O O . ASP A 1 94 ? 13.820 -7.402 -7.149 1.00 93.75 94 ASP A O 1
ATOM 709 N N . ALA A 1 95 ? 12.031 -7.613 -5.819 1.00 94.81 95 ALA A N 1
ATOM 710 C CA . ALA A 1 95 ? 11.070 -7.068 -6.760 1.00 94.81 95 ALA A CA 1
ATOM 711 C C . ALA A 1 95 ? 9.886 -6.448 -6.016 1.00 94.81 95 ALA A C 1
ATOM 713 O O . ALA A 1 95 ? 9.473 -6.935 -4.963 1.00 94.81 95 ALA A O 1
ATOM 714 N N . LEU A 1 96 ? 9.324 -5.399 -6.610 1.00 97.81 96 LEU A N 1
ATOM 715 C CA . LEU A 1 96 ? 8.073 -4.783 -6.200 1.00 97.81 96 LEU A CA 1
ATOM 716 C C . LEU A 1 96 ? 7.061 -4.888 -7.335 1.00 97.81 96 LEU A C 1
ATOM 718 O O . LEU A 1 96 ? 7.340 -4.542 -8.484 1.00 97.81 96 LEU A O 1
ATOM 722 N N . TYR A 1 97 ? 5.863 -5.330 -6.996 1.00 97.88 97 TYR A N 1
ATOM 723 C CA . TYR A 1 97 ? 4.711 -5.379 -7.876 1.00 97.88 97 TYR A CA 1
ATOM 724 C C . TYR A 1 97 ? 3.724 -4.338 -7.388 1.00 97.88 97 TYR A C 1
ATOM 726 O O . TYR A 1 97 ? 3.351 -4.335 -6.214 1.00 97.88 97 TYR A O 1
ATOM 734 N N . VAL A 1 98 ? 3.316 -3.446 -8.286 1.00 97.69 98 VAL A N 1
ATOM 735 C CA . VAL A 1 98 ? 2.519 -2.285 -7.904 1.00 97.69 98 VAL A CA 1
ATOM 736 C C . VAL A 1 98 ? 1.218 -2.218 -8.700 1.00 97.69 98 VAL A C 1
ATOM 738 O O . VAL A 1 98 ? 1.154 -1.507 -9.709 1.00 97.69 98 VAL A O 1
ATOM 741 N N . PRO A 1 99 ? 0.191 -2.999 -8.308 1.00 97.19 99 PRO A N 1
ATOM 742 C CA . PRO A 1 99 ? -1.159 -2.844 -8.830 1.00 97.19 99 PRO A CA 1
ATOM 743 C C . PRO A 1 99 ? -1.715 -1.436 -8.578 1.00 97.19 99 PRO A C 1
ATOM 745 O O . PRO A 1 99 ? -1.674 -0.933 -7.457 1.00 97.19 99 PRO A O 1
ATOM 748 N N . GLU A 1 100 ? -2.274 -0.823 -9.619 1.00 96.75 100 GLU A N 1
ATOM 749 C CA . GLU A 1 100 ? -2.959 0.471 -9.551 1.00 96.75 100 GLU A CA 1
ATOM 750 C C . GLU A 1 100 ? -4.318 0.419 -10.258 1.00 96.75 100 GLU A C 1
ATOM 752 O O . GLU A 1 100 ? -4.479 -0.236 -11.294 1.00 96.75 100 GLU A O 1
ATOM 757 N N . GLY A 1 101 ? -5.284 1.162 -9.721 1.00 96.31 101 GLY A N 1
ATOM 758 C CA . GLY A 1 101 ? -6.648 1.234 -10.238 1.00 96.31 101 GLY A CA 1
ATOM 759 C C . GLY A 1 101 ? -7.541 2.096 -9.352 1.00 96.31 101 GLY A C 1
ATOM 760 O O . GLY A 1 101 ? -7.052 2.969 -8.637 1.00 96.31 101 GLY A O 1
ATOM 761 N N . HIS A 1 102 ? -8.845 1.843 -9.394 1.00 96.69 102 HIS A N 1
ATOM 762 C CA . HIS A 1 102 ? -9.795 2.373 -8.420 1.00 96.69 102 HIS A CA 1
ATOM 763 C C . HIS A 1 102 ? -10.241 1.274 -7.457 1.00 96.69 102 HIS A C 1
ATOM 765 O O . HIS A 1 102 ? -10.338 0.103 -7.838 1.00 96.69 102 HIS A O 1
ATOM 771 N N . VAL A 1 103 ? -10.558 1.656 -6.220 1.00 95.94 103 VAL A N 1
ATOM 772 C CA . VAL A 1 103 ? -11.231 0.749 -5.280 1.00 95.94 103 VAL A CA 1
ATOM 773 C C . VAL A 1 103 ? -12.624 0.401 -5.836 1.00 95.94 103 VAL A C 1
ATOM 775 O O . VAL A 1 103 ? -13.315 1.321 -6.293 1.00 95.94 103 VAL A O 1
ATOM 778 N N . PRO A 1 104 ? -13.049 -0.881 -5.829 1.00 93.94 104 PRO A N 1
ATOM 779 C CA . PRO A 1 104 ? -14.300 -1.314 -6.449 1.00 93.94 104 PRO A CA 1
ATOM 780 C C . PRO A 1 104 ? -15.524 -0.499 -6.043 1.00 93.94 104 PRO A C 1
ATOM 782 O O . PRO A 1 104 ? -15.741 -0.222 -4.867 1.00 93.94 104 PRO A O 1
ATOM 785 N N . GLY A 1 105 ? -16.340 -0.121 -7.028 1.00 92.25 105 GLY A N 1
ATOM 786 C CA . GLY A 1 105 ? -17.557 0.661 -6.781 1.00 92.25 105 GLY A CA 1
ATOM 787 C C . GLY A 1 105 ? -17.310 2.140 -6.456 1.00 92.25 105 GLY A C 1
ATOM 788 O O . GLY A 1 105 ? -18.267 2.867 -6.195 1.00 92.25 105 GLY A O 1
ATOM 789 N N . SER A 1 106 ? -16.061 2.605 -6.529 1.00 94.19 106 SER A N 1
ATOM 790 C CA . SER A 1 106 ? -15.671 4.000 -6.310 1.00 94.19 106 SER A CA 1
ATOM 791 C C . SER A 1 106 ? -14.901 4.575 -7.510 1.00 94.19 106 SER A C 1
ATOM 793 O O . SER A 1 106 ? -14.665 3.909 -8.520 1.00 94.19 106 SER A O 1
ATOM 795 N N . ARG A 1 107 ? -14.493 5.845 -7.406 1.00 94.38 107 ARG A N 1
ATOM 796 C CA . ARG A 1 107 ? -13.508 6.472 -8.308 1.00 94.38 107 ARG A CA 1
ATOM 797 C C . ARG A 1 107 ? -12.218 6.858 -7.585 1.00 94.38 107 ARG A C 1
ATOM 799 O O . ARG A 1 107 ? -11.423 7.620 -8.127 1.00 94.38 107 ARG A O 1
ATOM 806 N N . VAL A 1 108 ? -12.028 6.365 -6.363 1.00 95.81 108 VAL A N 1
ATOM 807 C CA . VAL A 1 108 ? -10.865 6.705 -5.546 1.00 95.81 108 VAL A CA 1
ATOM 808 C C . VAL A 1 108 ? -9.673 5.899 -6.046 1.00 95.81 108 VAL A C 1
ATOM 810 O O . VAL A 1 108 ? -9.715 4.667 -6.086 1.00 95.81 108 VAL A O 1
ATOM 813 N N . GLY A 1 109 ? -8.635 6.613 -6.483 1.00 96.44 109 GLY A N 1
ATOM 814 C CA . GLY A 1 109 ? -7.379 6.032 -6.946 1.00 96.44 109 GLY A CA 1
ATOM 815 C C . GLY A 1 109 ? -6.643 5.318 -5.822 1.00 96.44 109 GLY A C 1
ATOM 816 O O . GLY A 1 109 ? -6.559 5.823 -4.704 1.00 96.44 109 GLY A O 1
ATOM 817 N N . VAL A 1 110 ? -6.091 4.149 -6.134 1.00 97.31 110 VAL A N 1
ATOM 818 C CA . VAL A 1 110 ? -5.299 3.359 -5.195 1.00 97.31 110 VAL A CA 1
ATOM 819 C C . VAL A 1 110 ? -4.025 2.847 -5.848 1.00 97.31 110 VAL A C 1
ATOM 821 O O . VAL A 1 110 ? -4.032 2.375 -6.990 1.00 97.31 110 VAL A O 1
ATOM 824 N N . ARG A 1 111 ? -2.935 2.908 -5.082 1.00 97.94 111 ARG A N 1
ATOM 825 C CA . ARG A 1 111 ? -1.667 2.236 -5.356 1.00 97.94 111 ARG A CA 1
ATOM 826 C C . ARG A 1 111 ? -1.418 1.183 -4.289 1.00 97.94 111 ARG A C 1
ATOM 828 O O . ARG A 1 111 ? -1.346 1.504 -3.110 1.00 97.94 111 ARG A O 1
ATOM 835 N N . ILE A 1 112 ? -1.241 -0.067 -4.698 1.00 98.56 112 ILE A N 1
ATOM 836 C CA . ILE A 1 112 ? -0.860 -1.153 -3.791 1.00 98.56 112 ILE A CA 1
ATOM 837 C C . ILE A 1 112 ? 0.592 -1.510 -4.073 1.00 98.56 112 ILE A C 1
ATOM 839 O O . ILE A 1 112 ? 0.907 -1.863 -5.198 1.00 98.56 112 ILE A O 1
ATOM 843 N N . ILE A 1 113 ? 1.474 -1.434 -3.083 1.00 98.50 113 ILE A N 1
ATOM 844 C CA . ILE A 1 113 ? 2.900 -1.752 -3.200 1.00 98.50 113 ILE A CA 1
ATOM 845 C C . ILE A 1 113 ? 3.148 -3.074 -2.479 1.00 98.50 113 ILE A C 1
ATOM 847 O O . ILE A 1 113 ? 2.989 -3.149 -1.261 1.00 98.50 113 ILE A O 1
ATOM 851 N N . THR A 1 114 ? 3.548 -4.119 -3.210 1.00 98.56 114 THR A N 1
ATOM 852 C CA . THR A 1 114 ? 3.826 -5.431 -2.613 1.00 98.56 114 THR A CA 1
ATOM 853 C C . THR A 1 114 ? 5.092 -6.090 -3.142 1.00 98.56 114 THR A C 1
ATOM 855 O O . THR A 1 114 ? 5.449 -5.927 -4.305 1.00 98.56 114 THR A O 1
ATOM 858 N N . ASN A 1 115 ? 5.758 -6.880 -2.300 1.00 97.75 115 ASN A N 1
ATOM 859 C CA . ASN A 1 115 ? 6.836 -7.781 -2.714 1.00 97.75 115 ASN A CA 1
ATOM 860 C C . ASN A 1 115 ? 6.323 -9.157 -3.184 1.00 97.75 115 ASN A C 1
ATOM 862 O O . ASN A 1 115 ? 7.106 -9.966 -3.682 1.00 97.75 115 ASN A O 1
ATOM 866 N N . SER A 1 116 ? 5.023 -9.443 -3.051 1.00 97.12 116 SER A N 1
ATOM 867 C CA . SER A 1 116 ? 4.471 -10.751 -3.397 1.00 97.12 116 SER A CA 1
ATOM 868 C C . SER A 1 116 ? 4.005 -10.835 -4.850 1.00 97.12 116 SER A C 1
ATOM 870 O O . SER A 1 116 ? 3.016 -10.231 -5.277 1.00 97.12 116 SER A O 1
ATOM 872 N N . ALA A 1 117 ? 4.703 -11.686 -5.602 1.00 95.88 117 ALA A N 1
ATOM 873 C CA . ALA A 1 117 ? 4.316 -12.118 -6.940 1.00 95.88 117 ALA A CA 1
ATOM 874 C C . ALA A 1 117 ? 3.000 -12.919 -6.944 1.00 95.88 117 ALA A C 1
ATOM 876 O O . ALA A 1 117 ? 2.298 -12.949 -7.957 1.00 95.88 117 ALA A O 1
ATOM 877 N N . THR A 1 118 ? 2.676 -13.578 -5.827 1.00 94.62 118 THR A N 1
ATOM 878 C CA . THR A 1 118 ? 1.539 -14.496 -5.693 1.00 94.62 118 THR A CA 1
ATOM 879 C C . THR A 1 118 ? 0.214 -13.742 -5.702 1.00 94.62 118 THR A C 1
ATOM 881 O O . THR A 1 118 ? -0.720 -14.123 -6.411 1.00 94.62 118 THR A O 1
ATOM 884 N N . ILE A 1 119 ? 0.126 -12.654 -4.935 1.00 95.25 119 ILE A N 1
ATOM 885 C CA . ILE A 1 119 ? -1.129 -11.911 -4.741 1.00 95.25 119 ILE A CA 1
ATOM 886 C C . ILE A 1 119 ? -1.303 -10.760 -5.727 1.00 95.25 119 ILE A C 1
ATOM 888 O O . ILE A 1 119 ? -2.442 -10.390 -6.006 1.00 95.25 119 ILE A O 1
ATOM 892 N N . ALA A 1 120 ? -0.223 -10.212 -6.296 1.00 96.31 120 ALA A N 1
ATOM 893 C CA . ALA A 1 120 ? -0.299 -9.071 -7.211 1.00 96.31 120 ALA A CA 1
ATOM 894 C C . ALA A 1 120 ? -1.301 -9.263 -8.375 1.00 96.31 120 ALA A C 1
ATOM 896 O O . ALA A 1 120 ? -2.060 -8.331 -8.657 1.00 96.31 120 ALA A O 1
ATOM 897 N N . PRO A 1 121 ? -1.410 -10.446 -9.023 1.00 95.75 121 PRO A N 1
ATOM 898 C CA . PRO A 1 121 ? -2.431 -10.683 -10.044 1.00 95.75 121 PRO A CA 1
ATOM 899 C C . PRO A 1 121 ? -3.867 -10.630 -9.514 1.00 95.75 121 PRO A C 1
ATOM 901 O O . PRO A 1 121 ? -4.761 -10.178 -10.228 1.00 95.75 121 PRO A O 1
ATOM 904 N N . SER A 1 122 ? -4.100 -11.111 -8.290 1.00 95.19 122 SER A N 1
ATOM 905 C CA . SER A 1 122 ? -5.422 -11.106 -7.651 1.00 95.19 122 SER A CA 1
ATOM 906 C C . SER A 1 122 ? -5.803 -9.708 -7.172 1.00 95.19 122 SER A C 1
ATOM 908 O O . SER A 1 122 ? -6.948 -9.306 -7.343 1.00 95.19 122 SER A O 1
ATOM 910 N N . LEU A 1 123 ? -4.836 -8.936 -6.673 1.00 95.94 123 LEU A N 1
ATOM 911 C CA . LEU A 1 123 ? -5.014 -7.524 -6.339 1.00 95.94 123 LEU A CA 1
ATOM 912 C C . LEU A 1 123 ? -5.341 -6.695 -7.581 1.00 95.94 123 LEU A C 1
ATOM 914 O O . LEU A 1 123 ? -6.297 -5.933 -7.572 1.00 95.94 123 LEU A O 1
ATOM 918 N N . LEU A 1 124 ? -4.625 -6.893 -8.692 1.00 95.56 124 LEU A N 1
ATOM 919 C CA . LEU A 1 124 ? -4.981 -6.227 -9.947 1.00 95.56 124 LEU A CA 1
ATOM 920 C C . LEU A 1 124 ? -6.387 -6.612 -10.418 1.00 95.56 124 LEU A C 1
ATOM 922 O O . LEU A 1 124 ? -7.110 -5.769 -10.937 1.00 95.56 124 LEU A O 1
ATOM 926 N N . ALA A 1 125 ? -6.750 -7.891 -10.293 1.00 94.31 125 ALA A N 1
ATOM 927 C CA . ALA A 1 125 ? -8.078 -8.347 -10.669 1.00 94.31 125 ALA A CA 1
ATOM 928 C C . ALA A 1 125 ? -9.153 -7.706 -9.789 1.00 94.31 125 ALA A C 1
ATOM 930 O O . ALA A 1 125 ? -10.206 -7.383 -10.315 1.00 94.31 125 ALA A O 1
ATOM 931 N N . TYR A 1 126 ? -8.889 -7.516 -8.494 1.00 94.75 126 TYR A N 1
ATOM 932 C CA . TYR A 1 126 ? -9.799 -6.868 -7.555 1.00 94.75 126 TYR A CA 1
ATOM 933 C C . TYR A 1 126 ? -10.145 -5.435 -7.966 1.00 94.75 126 TYR A C 1
ATOM 935 O O . TYR A 1 126 ? -11.316 -5.079 -7.934 1.00 94.75 126 TYR A O 1
ATOM 943 N N . LEU A 1 127 ? -9.151 -4.643 -8.375 1.00 95.12 127 LEU A N 1
ATOM 944 C CA . LEU A 1 127 ? -9.317 -3.219 -8.666 1.00 95.12 127 LEU A CA 1
ATOM 945 C C . LEU A 1 127 ? -10.155 -2.946 -9.921 1.00 95.12 127 LEU A C 1
ATOM 947 O O . LEU A 1 127 ? -10.017 -3.600 -10.961 1.00 95.12 127 LEU A O 1
ATOM 951 N N . ASP A 1 128 ? -10.951 -1.881 -9.856 1.00 94.62 128 ASP A N 1
ATOM 952 C CA . ASP A 1 128 ? -11.582 -1.307 -11.036 1.00 94.62 128 ASP A CA 1
ATOM 953 C C . ASP A 1 128 ? -10.530 -0.597 -11.899 1.00 94.62 128 ASP A C 1
ATOM 955 O O . ASP A 1 128 ? -9.556 -0.011 -11.417 1.00 94.62 128 ASP A O 1
ATOM 959 N N . ARG A 1 129 ? -10.713 -0.632 -13.221 1.00 92.00 129 ARG A N 1
ATOM 960 C CA . ARG A 1 129 ? -9.760 0.005 -14.139 1.00 92.00 129 ARG A CA 1
ATOM 961 C C . ARG A 1 129 ? -9.822 1.526 -14.016 1.00 92.00 129 ARG A C 1
ATOM 963 O O . ARG A 1 129 ? -10.877 2.122 -14.231 1.00 92.00 129 ARG A O 1
ATOM 970 N N . ALA A 1 130 ? -8.665 2.144 -13.808 1.00 89.75 130 ALA A N 1
ATOM 971 C CA . ALA A 1 130 ? -8.496 3.589 -13.886 1.00 89.75 130 ALA A CA 1
ATOM 972 C C . ALA A 1 130 ? -7.986 4.027 -15.278 1.00 89.75 130 ALA A C 1
ATOM 974 O O . ALA A 1 130 ? -7.283 3.264 -15.955 1.00 89.75 130 ALA A O 1
ATOM 975 N N . PRO A 1 131 ? -8.316 5.248 -15.745 1.00 84.44 131 PRO A N 1
ATOM 976 C CA . PRO A 1 131 ? -7.689 5.835 -16.924 1.00 84.44 131 PRO A CA 1
ATOM 977 C C . PRO A 1 131 ? -6.168 5.894 -16.772 1.00 84.44 131 PRO A C 1
ATOM 979 O O . PRO A 1 131 ? -5.647 6.202 -15.703 1.00 84.44 131 PRO A O 1
ATOM 982 N N . LYS A 1 132 ? -5.434 5.641 -17.860 1.00 79.50 132 LYS A N 1
ATOM 983 C CA . LYS A 1 132 ? -3.972 5.692 -17.813 1.00 79.50 132 LYS A CA 1
ATOM 984 C C . LYS A 1 132 ? -3.497 7.137 -17.638 1.00 79.50 132 LYS A C 1
ATOM 986 O O . LYS A 1 132 ? -3.652 7.950 -18.546 1.00 79.50 132 LYS A O 1
ATOM 991 N N . SER A 1 133 ? -2.849 7.409 -16.514 1.00 83.94 133 SER A N 1
ATOM 992 C CA . SER A 1 133 ? -2.161 8.665 -16.212 1.00 83.94 133 SER A CA 1
ATOM 993 C C . SER A 1 133 ? -0.655 8.443 -16.039 1.00 83.94 133 SER A C 1
ATOM 995 O O . SER A 1 133 ? -0.168 7.306 -15.926 1.00 83.94 133 SER A O 1
ATOM 997 N N . LYS A 1 134 ? 0.104 9.542 -16.028 1.00 88.38 134 LYS A N 1
ATOM 998 C CA . LYS A 1 134 ? 1.491 9.517 -15.551 1.00 88.38 134 LYS A CA 1
ATOM 999 C C . LYS A 1 134 ? 1.531 9.037 -14.093 1.00 88.38 134 LYS A C 1
ATOM 1001 O O . LYS A 1 134 ? 0.563 9.285 -13.377 1.00 88.38 134 LYS A O 1
ATOM 1006 N N . PRO A 1 135 ? 2.594 8.339 -13.661 1.00 88.12 135 PRO A N 1
ATOM 1007 C CA . PRO A 1 135 ? 2.764 8.002 -12.255 1.00 88.12 135 PRO A CA 1
ATOM 1008 C C . PRO A 1 135 ? 2.653 9.248 -11.371 1.00 88.12 135 PRO A C 1
ATOM 1010 O O . PRO A 1 135 ? 3.366 10.226 -11.576 1.00 88.12 135 PRO A O 1
ATOM 1013 N N . SER A 1 136 ? 1.745 9.201 -10.407 1.00 88.81 136 SER A N 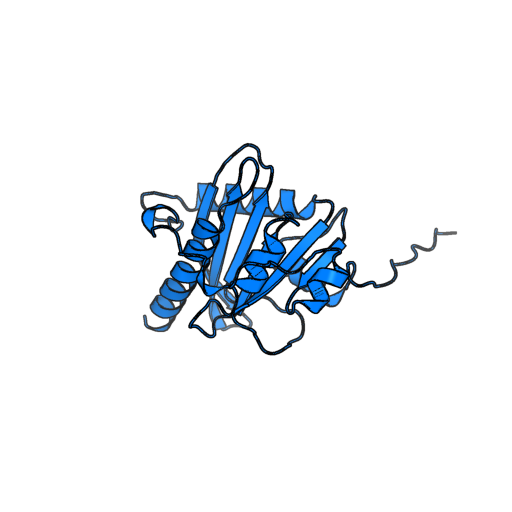1
ATOM 1014 C CA . SER A 1 136 ? 1.583 10.204 -9.357 1.00 88.81 136 SER A CA 1
ATOM 1015 C C . SER A 1 136 ? 1.157 9.500 -8.077 1.00 88.81 136 SER A C 1
ATOM 1017 O O . SER A 1 136 ? 0.647 8.375 -8.148 1.00 88.81 136 SER A O 1
ATOM 1019 N N . SER A 1 137 ? 1.313 10.159 -6.931 1.00 86.31 137 SER A N 1
ATOM 1020 C CA . SER A 1 137 ? 0.706 9.684 -5.686 1.00 86.31 137 SER A CA 1
ATOM 1021 C C . SER A 1 137 ? -0.807 9.524 -5.859 1.00 86.31 137 SER A C 1
ATOM 1023 O O . SER A 1 137 ? -1.433 10.203 -6.686 1.00 86.31 137 SER A O 1
ATOM 1025 N N . GLN A 1 138 ? -1.362 8.552 -5.143 1.00 93.69 138 GLN A N 1
ATOM 1026 C CA . GLN A 1 138 ? -2.780 8.205 -5.163 1.00 93.69 138 GLN A CA 1
ATOM 1027 C C . GLN A 1 138 ? -3.423 8.599 -3.827 1.00 93.69 138 GLN A C 1
ATOM 1029 O O . GLN A 1 138 ? -2.717 8.615 -2.821 1.00 93.69 138 GLN A O 1
ATOM 1034 N N . PRO A 1 139 ? -4.741 8.875 -3.793 1.00 95.56 139 PRO A N 1
ATOM 1035 C CA . PRO A 1 139 ? -5.458 9.125 -2.541 1.00 95.56 139 PRO A CA 1
ATOM 1036 C C . PRO A 1 139 ? -5.312 7.997 -1.515 1.00 95.56 139 PRO A C 1
ATOM 1038 O O . PRO A 1 139 ? -5.312 8.262 -0.321 1.00 95.56 139 PRO A O 1
ATOM 1041 N N . ILE A 1 140 ? -5.173 6.747 -1.975 1.00 98.12 140 ILE A N 1
ATOM 1042 C CA . ILE A 1 140 ? -4.919 5.591 -1.113 1.00 98.12 140 ILE A CA 1
ATOM 1043 C C . ILE A 1 140 ? -3.607 4.922 -1.527 1.00 98.12 140 ILE A C 1
ATOM 1045 O O . ILE A 1 140 ? -3.452 4.508 -2.682 1.00 98.12 140 ILE A O 1
ATOM 1049 N N . THR A 1 141 ? -2.702 4.732 -0.567 1.00 98.50 141 THR A N 1
ATOM 1050 C CA . THR A 1 141 ? -1.497 3.911 -0.743 1.00 98.50 141 THR A CA 1
ATOM 1051 C C . THR A 1 141 ? -1.510 2.742 0.235 1.00 98.50 141 THR A C 1
ATOM 1053 O O . THR A 1 141 ? -1.557 2.930 1.448 1.00 98.50 141 THR A O 1
ATOM 1056 N N . ALA A 1 142 ? -1.453 1.519 -0.290 1.00 98.75 142 ALA A N 1
ATOM 1057 C CA . ALA A 1 142 ? -1.427 0.294 0.499 1.00 98.75 142 ALA A CA 1
ATOM 1058 C C . ALA A 1 142 ? -0.044 -0.369 0.454 1.00 98.75 142 ALA A C 1
ATOM 1060 O O . ALA A 1 142 ? 0.406 -0.795 -0.609 1.00 98.75 142 ALA A O 1
ATOM 1061 N N . TYR A 1 143 ? 0.607 -0.513 1.606 1.00 98.81 143 TYR A N 1
ATOM 1062 C CA . TYR A 1 143 ? 1.869 -1.231 1.776 1.00 98.81 143 TYR A CA 1
ATOM 1063 C C . TYR A 1 143 ? 1.578 -2.667 2.209 1.00 98.81 143 TYR A C 1
ATOM 1065 O O . TYR A 1 143 ? 1.086 -2.914 3.310 1.00 98.81 143 TYR A O 1
ATOM 1073 N N . VAL A 1 144 ? 1.858 -3.622 1.323 1.00 98.75 144 VAL A N 1
ATOM 1074 C CA . VAL A 1 144 ? 1.473 -5.026 1.491 1.00 98.75 144 VAL A CA 1
ATOM 1075 C C . VAL A 1 144 ? 2.715 -5.909 1.488 1.00 98.75 144 VAL A C 1
ATOM 1077 O O . VAL A 1 144 ? 3.293 -6.191 0.437 1.00 98.75 144 VAL A O 1
ATOM 1080 N N . LEU A 1 145 ? 3.125 -6.365 2.668 1.00 98.50 145 LEU A N 1
ATOM 1081 C CA . LEU A 1 145 ? 4.374 -7.096 2.864 1.00 98.50 145 LEU A CA 1
ATOM 1082 C C . LEU A 1 145 ? 4.130 -8.577 3.155 1.00 98.50 145 LEU A C 1
ATOM 1084 O O . LEU A 1 145 ? 3.383 -8.943 4.061 1.00 98.50 145 LEU A O 1
ATOM 1088 N N . SER A 1 146 ? 4.819 -9.424 2.398 1.00 97.62 146 SER A N 1
ATOM 1089 C CA . SER A 1 146 ? 4.877 -10.875 2.572 1.00 97.62 146 SER A CA 1
ATOM 1090 C C . SER A 1 146 ? 6.185 -11.281 3.246 1.00 97.62 146 SER A C 1
ATOM 1092 O O . SER A 1 146 ? 7.231 -10.687 2.960 1.00 97.62 146 SER A O 1
ATOM 1094 N N . GLY A 1 147 ? 6.154 -12.328 4.074 1.00 95.44 147 GLY A N 1
ATOM 1095 C CA . GLY A 1 147 ? 7.365 -12.953 4.616 1.00 95.44 147 GLY A CA 1
ATOM 1096 C C . GLY A 1 147 ? 7.985 -12.236 5.821 1.00 95.44 147 GLY A C 1
ATOM 1097 O O . GLY A 1 147 ? 9.185 -12.374 6.051 1.00 95.44 147 GLY A O 1
ATOM 1098 N N . ALA A 1 148 ? 7.217 -11.444 6.575 1.00 90.44 148 ALA A N 1
ATOM 1099 C CA . ALA A 1 148 ? 7.761 -10.608 7.653 1.00 90.44 148 ALA A CA 1
ATOM 1100 C C . ALA A 1 148 ? 7.953 -11.336 8.999 1.00 90.44 148 ALA A C 1
ATOM 1102 O O . ALA A 1 148 ? 8.478 -10.749 9.943 1.00 90.44 148 ALA A O 1
ATOM 1103 N N . GLY A 1 149 ? 7.512 -12.595 9.126 1.00 89.25 149 GLY A N 1
ATOM 1104 C CA . GLY A 1 149 ? 7.549 -13.350 10.391 1.00 89.25 149 GLY A CA 1
ATOM 1105 C C . GLY A 1 149 ? 6.431 -12.992 11.387 1.00 89.25 149 GLY A C 1
ATOM 1106 O O . GLY A 1 149 ? 6.136 -13.770 12.301 1.00 89.25 149 GLY A O 1
ATOM 1107 N N . GLU A 1 150 ? 5.750 -11.870 11.169 1.00 93.50 150 GLU A N 1
ATOM 1108 C CA . GLU A 1 150 ? 4.641 -11.348 11.970 1.00 93.50 150 GLU A CA 1
ATOM 1109 C C . GLU A 1 150 ? 3.428 -11.001 11.100 1.00 93.50 150 GLU A C 1
ATOM 1111 O O . GLU A 1 150 ? 3.521 -10.981 9.873 1.00 93.50 150 GLU A O 1
ATOM 1116 N N . GLU A 1 151 ? 2.287 -10.751 11.740 1.00 96.50 151 GLU A N 1
ATOM 1117 C CA . GLU A 1 151 ? 1.072 -10.297 11.068 1.00 96.50 151 GLU A CA 1
ATOM 1118 C C . GLU A 1 151 ? 0.654 -8.931 11.598 1.00 96.50 151 GLU A C 1
ATOM 1120 O O . GLU A 1 151 ? 0.690 -8.689 12.804 1.00 96.50 151 GLU A O 1
ATOM 1125 N N . PHE A 1 152 ? 0.213 -8.066 10.691 1.00 98.00 152 PHE A N 1
ATOM 1126 C CA . PHE A 1 152 ? -0.324 -6.753 11.019 1.00 98.00 152 PHE A CA 1
ATOM 1127 C C . PHE A 1 152 ? -1.371 -6.341 9.985 1.00 98.00 152 PHE A C 1
ATOM 1129 O O . PHE A 1 152 ? -1.248 -6.666 8.803 1.00 98.00 152 PHE A O 1
ATOM 1136 N N . ALA A 1 153 ? -2.393 -5.617 10.424 1.00 98.19 153 ALA A N 1
ATOM 1137 C CA . ALA A 1 153 ? -3.337 -4.942 9.549 1.00 98.19 153 ALA A CA 1
ATOM 1138 C C . ALA A 1 153 ? -3.829 -3.670 10.237 1.00 98.19 153 ALA A C 1
ATOM 1140 O O . ALA A 1 153 ? -4.217 -3.717 11.403 1.00 98.19 153 ALA A O 1
ATOM 1141 N N . GLY A 1 154 ? -3.811 -2.560 9.513 1.00 98.38 154 GLY A N 1
ATOM 1142 C CA . GLY A 1 154 ? -4.355 -1.289 9.969 1.00 98.38 154 GLY A CA 1
ATOM 1143 C C . GLY A 1 154 ? -4.366 -0.265 8.843 1.00 98.38 154 GLY A C 1
ATOM 1144 O O . GLY A 1 154 ? -3.726 -0.460 7.801 1.00 98.38 154 GLY A O 1
ATOM 1145 N N . TYR A 1 155 ? -5.077 0.832 9.058 1.00 98.50 155 TYR A N 1
ATOM 1146 C CA . TYR A 1 155 ? -5.064 1.979 8.157 1.00 98.50 155 TYR A CA 1
ATOM 1147 C C . TYR A 1 155 ? -5.030 3.290 8.942 1.00 98.50 155 TYR A C 1
ATOM 1149 O O . TYR A 1 155 ? -5.340 3.313 10.128 1.00 98.50 155 TYR A O 1
ATOM 1157 N N . ALA A 1 156 ? -4.663 4.376 8.276 1.00 98.00 156 ALA A N 1
ATOM 1158 C CA . ALA A 1 156 ? -4.732 5.728 8.809 1.00 98.00 156 ALA A CA 1
ATOM 1159 C C . ALA A 1 156 ? -5.234 6.679 7.727 1.00 98.00 156 ALA A C 1
ATOM 1161 O O . ALA A 1 156 ? -4.950 6.469 6.543 1.00 98.00 156 ALA A O 1
ATOM 1162 N N . ILE A 1 157 ? -5.955 7.716 8.145 1.00 96.75 157 ILE A N 1
ATOM 1163 C CA . ILE A 1 157 ? -6.349 8.844 7.302 1.00 96.75 157 ILE A CA 1
ATOM 1164 C C . ILE A 1 157 ? -5.623 10.074 7.821 1.00 96.75 157 ILE A C 1
ATOM 1166 O O . ILE A 1 157 ? -5.644 10.366 9.015 1.00 96.75 157 ILE A O 1
ATOM 1170 N N . GLU A 1 158 ? -4.941 10.764 6.918 1.00 93.81 158 GLU A N 1
ATOM 1171 C CA . GLU A 1 158 ? -4.077 11.891 7.235 1.00 93.81 158 GLU A CA 1
ATOM 1172 C C . GLU A 1 158 ? -4.403 13.059 6.309 1.00 93.81 158 GLU A C 1
ATOM 1174 O O . GLU A 1 158 ? -4.624 12.876 5.112 1.00 93.81 158 GLU A O 1
ATOM 1179 N N . GLU A 1 159 ? -4.385 14.274 6.850 1.00 91.69 159 GLU A N 1
ATOM 1180 C CA . GLU A 1 159 ? -4.454 15.489 6.047 1.00 91.69 159 GLU A CA 1
ATOM 1181 C C . GLU A 1 159 ? -3.042 15.881 5.604 1.00 91.69 159 GLU A C 1
ATOM 1183 O O . GLU A 1 159 ? -2.136 16.071 6.420 1.00 91.69 159 GLU A O 1
ATOM 1188 N N . VAL A 1 160 ? -2.846 16.014 4.295 1.00 88.75 160 VAL A N 1
ATOM 1189 C CA . VAL A 1 160 ? -1.591 16.470 3.701 1.00 88.75 160 VAL A CA 1
ATOM 1190 C C . VAL A 1 160 ? -1.801 17.777 2.950 1.00 88.75 160 VAL A C 1
ATOM 1192 O O . VAL A 1 160 ? -2.774 17.950 2.217 1.00 88.75 160 VAL A O 1
ATOM 1195 N N . ASP A 1 161 ? -0.856 18.705 3.097 1.00 85.06 161 ASP A N 1
ATOM 1196 C CA . ASP A 1 161 ? -0.826 19.921 2.287 1.00 85.06 161 ASP A CA 1
ATOM 1197 C C . ASP A 1 161 ? -0.263 19.589 0.899 1.00 85.06 161 ASP A C 1
ATOM 1199 O O . ASP A 1 161 ? 0.916 19.254 0.730 1.00 85.06 161 ASP A O 1
ATOM 1203 N N . ILE A 1 162 ? -1.121 19.691 -0.112 1.00 79.62 162 ILE A N 1
ATOM 1204 C CA . ILE A 1 162 ? -0.751 19.553 -1.514 1.00 79.62 162 ILE A CA 1
ATOM 1205 C C . ILE A 1 162 ? -0.945 20.906 -2.190 1.00 79.62 162 ILE A C 1
ATOM 1207 O O . ILE A 1 162 ? -2.040 21.254 -2.623 1.00 79.62 162 ILE A O 1
ATOM 1211 N N . GLN A 1 163 ? 0.161 21.635 -2.360 1.00 79.50 163 GLN A N 1
ATOM 1212 C CA . GLN A 1 163 ? 0.202 22.931 -3.055 1.00 79.50 163 GLN A CA 1
ATOM 1213 C C . GLN A 1 163 ? -0.649 24.027 -2.385 1.00 79.50 163 GLN A C 1
ATOM 1215 O O . GLN A 1 163 ? -1.203 24.888 -3.069 1.00 79.50 163 GLN A O 1
ATOM 1220 N N . GLY A 1 164 ? -0.711 24.032 -1.055 1.00 81.38 164 GLY A N 1
ATOM 1221 C CA . GLY A 1 164 ? -1.490 24.975 -0.255 1.00 81.38 164 GLY A CA 1
ATOM 1222 C C . GLY A 1 164 ? -2.951 24.565 -0.062 1.00 81.38 164 GLY A C 1
ATOM 1223 O O . GLY A 1 164 ? -3.729 25.363 0.455 1.00 81.38 164 GLY A O 1
ATOM 1224 N N . GLU A 1 165 ? -3.330 23.357 -0.486 1.00 82.88 165 GLU A N 1
ATOM 1225 C CA . GLU A 1 165 ? -4.644 22.763 -0.238 1.00 82.88 165 GLU A CA 1
ATOM 1226 C C . GLU A 1 165 ? -4.493 21.546 0.676 1.00 82.88 165 GLU A C 1
ATOM 1228 O O . GLU A 1 165 ? -3.797 20.590 0.327 1.00 82.88 165 GLU A O 1
ATOM 1233 N N . ALA A 1 166 ? -5.180 21.576 1.817 1.00 86.75 166 ALA A N 1
ATOM 1234 C CA . ALA A 1 166 ? -5.384 20.409 2.662 1.00 86.75 166 ALA A CA 1
ATOM 1235 C C . ALA A 1 166 ? -6.157 19.334 1.884 1.00 86.75 166 ALA A C 1
ATOM 1237 O O . ALA A 1 166 ? -7.228 19.608 1.334 1.00 86.75 166 ALA A O 1
ATOM 1238 N N . LYS A 1 167 ? -5.591 18.130 1.795 1.00 90.56 167 LYS A N 1
ATOM 1239 C CA . LYS A 1 167 ? -6.219 16.964 1.170 1.00 90.56 167 LYS A CA 1
ATOM 1240 C C . LYS A 1 167 ? -6.028 15.742 2.038 1.00 90.56 167 LYS A C 1
ATOM 1242 O O . LYS A 1 167 ? -4.912 15.442 2.448 1.00 90.56 167 LYS A O 1
ATOM 1247 N N . SER A 1 168 ? -7.103 15.005 2.229 1.00 93.88 168 SER A N 1
ATOM 1248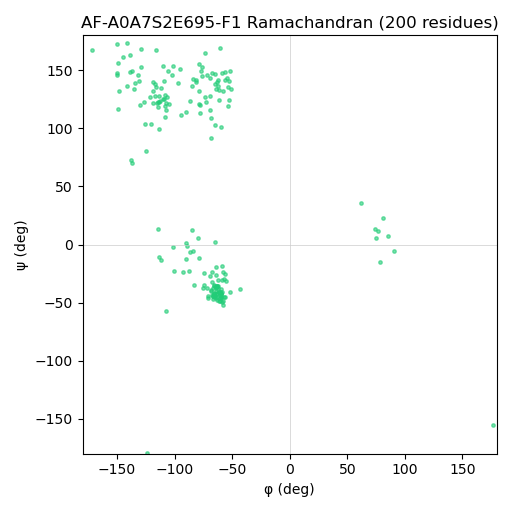 C CA . SER A 1 168 ? -7.091 13.759 2.978 1.00 93.88 168 SER A CA 1
ATOM 1249 C C . SER A 1 168 ? -6.534 12.641 2.100 1.00 93.88 168 SER A C 1
ATOM 1251 O O . SER A 1 168 ? -6.905 12.482 0.932 1.00 93.88 168 SER A O 1
ATOM 1253 N N . VAL A 1 169 ? -5.608 11.869 2.652 1.00 95.81 169 VAL A N 1
ATOM 1254 C CA . VAL A 1 169 ? -5.029 10.674 2.035 1.00 95.81 169 VAL A CA 1
ATOM 1255 C C . VAL A 1 169 ? -5.103 9.522 3.020 1.00 95.81 169 VAL A C 1
ATOM 1257 O O . VAL A 1 169 ? -5.112 9.727 4.230 1.00 95.81 169 VAL A O 1
ATOM 1260 N N . ALA A 1 170 ? -5.155 8.299 2.504 1.00 98.06 170 ALA A N 1
ATOM 1261 C CA . ALA A 1 170 ? -5.188 7.108 3.331 1.00 98.06 170 ALA A CA 1
ATOM 1262 C C . ALA A 1 170 ? -3.951 6.237 3.114 1.00 98.06 170 ALA A C 1
ATOM 1264 O O . ALA A 1 170 ? -3.551 5.936 1.982 1.00 98.06 170 ALA A O 1
ATOM 1265 N N . THR A 1 171 ? -3.396 5.767 4.224 1.00 98.50 171 THR A N 1
ATOM 1266 C CA . THR A 1 171 ? -2.337 4.765 4.254 1.00 98.50 171 THR A CA 1
ATOM 1267 C C . THR A 1 171 ? -2.908 3.457 4.778 1.00 98.50 171 THR A C 1
ATOM 1269 O O . THR A 1 171 ? -3.449 3.411 5.875 1.00 98.50 171 THR A O 1
ATOM 1272 N N . VAL A 1 172 ? -2.754 2.370 4.023 1.00 98.75 172 VAL A N 1
ATOM 1273 C CA . VAL A 1 172 ? -3.127 1.012 4.451 1.00 98.75 172 VAL A CA 1
ATOM 1274 C C . VAL A 1 172 ? -1.857 0.190 4.625 1.00 98.75 172 VAL A C 1
ATOM 1276 O O . VAL A 1 172 ? -0.987 0.204 3.756 1.00 98.75 172 VAL A O 1
ATOM 1279 N N . VAL A 1 173 ? -1.743 -0.564 5.714 1.00 98.69 173 VAL A N 1
ATOM 1280 C CA . VAL A 1 173 ? -0.604 -1.459 5.955 1.00 98.69 173 VAL A CA 1
ATOM 1281 C C . VAL A 1 173 ? -1.125 -2.856 6.244 1.00 98.69 173 VAL A C 1
ATOM 1283 O O . VAL A 1 173 ? -1.891 -3.061 7.184 1.00 98.69 173 VAL A O 1
ATOM 1286 N N . VAL A 1 174 ? -0.695 -3.831 5.443 1.00 98.62 174 VAL A N 1
ATOM 1287 C CA . VAL A 1 174 ? -0.997 -5.249 5.668 1.00 98.62 174 VAL A CA 1
ATOM 1288 C C . VAL A 1 174 ? 0.288 -6.054 5.591 1.00 98.62 174 VAL A C 1
ATOM 1290 O O . VAL A 1 174 ? 0.955 -6.100 4.560 1.00 98.62 174 VAL A O 1
ATOM 1293 N N . VAL A 1 175 ? 0.614 -6.728 6.684 1.00 98.44 175 VAL A N 1
ATOM 1294 C CA . VAL A 1 175 ? 1.795 -7.576 6.810 1.00 98.44 175 VAL A CA 1
ATOM 1295 C C . VAL A 1 175 ? 1.337 -9.007 7.060 1.00 98.44 175 VAL A C 1
ATOM 1297 O O . VAL A 1 175 ? 0.535 -9.261 7.959 1.00 98.44 175 VAL A O 1
ATOM 1300 N N . GLY A 1 176 ? 1.834 -9.941 6.253 1.00 96.81 176 GLY A N 1
ATOM 1301 C CA . GLY A 1 176 ? 1.629 -11.374 6.430 1.00 96.81 176 GLY A CA 1
ATOM 1302 C C . GLY A 1 176 ? 2.911 -12.070 6.869 1.00 96.81 176 GLY A C 1
ATOM 1303 O O . GLY A 1 176 ? 3.993 -11.785 6.341 1.00 96.81 176 GLY A O 1
ATOM 1304 N N . ARG A 1 177 ? 2.783 -13.040 7.785 1.00 93.88 177 ARG A N 1
ATOM 1305 C CA . ARG A 1 177 ? 3.918 -13.868 8.218 1.00 93.88 177 ARG A CA 1
ATOM 1306 C C . ARG A 1 177 ? 4.544 -14.582 7.028 1.00 93.88 177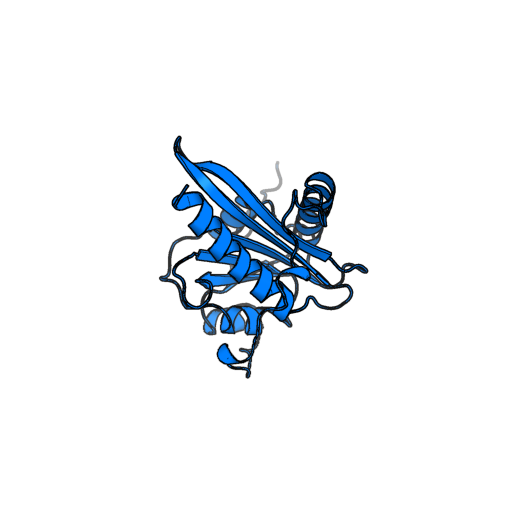 ARG A C 1
ATOM 1308 O O . ARG A 1 177 ? 5.749 -14.470 6.834 1.00 93.88 177 ARG A O 1
ATOM 1315 N N . ASP A 1 178 ? 3.703 -15.270 6.260 1.00 93.06 178 ASP A N 1
ATOM 1316 C CA . ASP A 1 178 ? 4.073 -15.955 5.023 1.00 93.06 178 ASP A CA 1
ATOM 1317 C C . ASP A 1 178 ? 3.517 -15.184 3.821 1.00 93.06 178 ASP A C 1
ATOM 1319 O O . ASP A 1 178 ? 4.288 -14.708 2.992 1.00 93.06 178 ASP A O 1
ATOM 1323 N N . GLU A 1 179 ? 2.197 -14.973 3.788 1.00 94.69 179 GLU A N 1
ATOM 1324 C CA . GLU A 1 179 ? 1.461 -14.271 2.730 1.00 94.69 179 GLU A CA 1
ATOM 1325 C C . GLU A 1 179 ? 0.339 -13.414 3.359 1.00 94.69 179 GLU A C 1
ATOM 1327 O O . GLU A 1 179 ? -0.336 -13.891 4.276 1.00 94.69 179 GLU A O 1
ATOM 1332 N N . PRO A 1 180 ? 0.124 -12.156 2.933 1.00 95.31 180 PRO A N 1
ATOM 1333 C CA . PRO A 1 180 ? -0.922 -11.299 3.490 1.00 95.31 180 PRO A CA 1
ATOM 1334 C C . PRO A 1 180 ? -2.321 -11.670 2.967 1.00 95.31 180 PRO A C 1
ATOM 1336 O O . PRO A 1 180 ? -2.495 -12.123 1.835 1.00 95.31 180 PRO A O 1
ATOM 1339 N N . SER A 1 181 ? -3.348 -11.448 3.794 1.00 95.06 181 SER A N 1
ATOM 1340 C CA . SER A 1 181 ? -4.746 -11.755 3.449 1.00 95.06 181 SER A CA 1
ATOM 1341 C C . SER A 1 181 ? -5.319 -10.751 2.445 1.00 95.06 181 SER A C 1
ATOM 1343 O O . SER A 1 181 ? -5.325 -9.544 2.690 1.00 95.06 181 SER A O 1
ATOM 1345 N N . LEU A 1 182 ? -5.873 -11.266 1.342 1.00 95.12 182 LEU A N 1
ATOM 1346 C CA . LEU A 1 182 ? -6.586 -10.466 0.339 1.00 95.12 182 LEU A CA 1
ATOM 1347 C C . LEU A 1 182 ? -7.834 -9.797 0.924 1.00 95.12 182 LEU A C 1
ATOM 1349 O O . LEU A 1 182 ? -8.146 -8.668 0.558 1.00 95.12 182 LEU A O 1
ATOM 1353 N N . GLU A 1 183 ? -8.526 -10.473 1.838 1.00 95.62 183 GLU A N 1
ATOM 1354 C CA . GLU A 1 183 ? -9.720 -9.974 2.520 1.00 95.62 183 GLU A CA 1
ATOM 1355 C C . GLU A 1 183 ? -9.387 -8.775 3.411 1.00 95.62 183 GLU A C 1
ATOM 1357 O O . GLU A 1 183 ? -10.111 -7.779 3.389 1.00 95.62 183 GLU A O 1
ATOM 1362 N N . LYS A 1 184 ? -8.268 -8.832 4.149 1.00 97.06 184 LYS A N 1
ATOM 1363 C CA . LYS A 1 184 ? -7.782 -7.693 4.940 1.00 97.06 184 LYS A CA 1
ATOM 1364 C C . LYS A 1 184 ? -7.372 -6.537 4.038 1.00 97.06 184 LYS A C 1
ATOM 1366 O O . LYS A 1 184 ? -7.781 -5.414 4.291 1.00 97.06 184 LYS A O 1
ATOM 1371 N N . ILE A 1 185 ? -6.640 -6.794 2.951 1.00 97.62 185 ILE A N 1
ATOM 1372 C CA . ILE A 1 185 ? -6.274 -5.734 1.995 1.00 97.62 185 ILE A CA 1
ATOM 1373 C C . ILE A 1 185 ? -7.536 -5.064 1.439 1.00 97.62 185 ILE A C 1
ATOM 1375 O O . ILE A 1 185 ? -7.637 -3.843 1.483 1.00 97.62 185 ILE A O 1
ATOM 1379 N N . ALA A 1 186 ? -8.523 -5.844 0.992 1.00 96.50 186 ALA A N 1
ATOM 1380 C CA . ALA A 1 186 ? -9.801 -5.322 0.514 1.00 96.50 186 ALA A CA 1
ATOM 1381 C C . ALA A 1 186 ? -10.518 -4.470 1.576 1.00 96.50 186 ALA A C 1
ATOM 1383 O O . ALA A 1 186 ? -10.943 -3.363 1.258 1.00 96.50 186 ALA A O 1
ATOM 1384 N N . ALA A 1 187 ? -10.570 -4.930 2.832 1.00 96.88 187 ALA A N 1
ATOM 1385 C CA . ALA A 1 187 ? -11.144 -4.164 3.939 1.00 96.88 187 ALA A CA 1
ATOM 1386 C C . ALA A 1 187 ? -10.426 -2.825 4.159 1.00 96.88 187 ALA A C 1
ATOM 1388 O O . ALA A 1 187 ? -11.083 -1.800 4.291 1.00 96.88 187 ALA A O 1
ATOM 1389 N N . GLY A 1 188 ? -9.089 -2.802 4.130 1.00 97.62 188 GLY A N 1
ATOM 1390 C CA . GLY A 1 188 ? -8.316 -1.562 4.264 1.00 97.62 188 GLY A CA 1
ATOM 1391 C C . GLY A 1 188 ? -8.633 -0.557 3.168 1.00 97.62 188 GLY A C 1
ATOM 1392 O O . GLY A 1 188 ? -8.820 0.623 3.452 1.00 97.62 188 GLY A O 1
ATOM 1393 N N . LEU A 1 189 ? -8.755 -1.026 1.925 1.00 97.75 189 LEU A N 1
ATOM 1394 C CA . LEU A 1 189 ? -9.106 -0.174 0.791 1.00 97.75 189 LEU A CA 1
ATOM 1395 C C . LEU A 1 189 ? -10.536 0.368 0.889 1.00 97.75 189 LEU A C 1
ATOM 13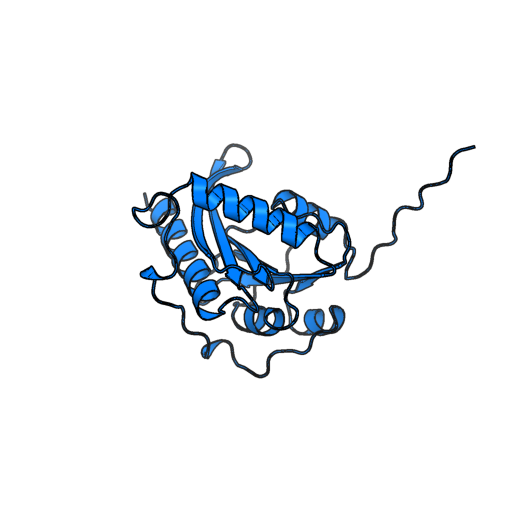97 O O . LEU A 1 189 ? -10.745 1.561 0.689 1.00 97.75 189 LEU A O 1
ATOM 1401 N N . GLU A 1 190 ? -11.514 -0.485 1.195 1.00 96.50 190 GLU A N 1
ATOM 1402 C CA . GLU A 1 190 ? -12.922 -0.085 1.298 1.00 96.50 190 GLU A CA 1
ATOM 1403 C C . GLU A 1 190 ? -13.165 0.873 2.474 1.00 96.50 190 GLU A C 1
ATOM 1405 O O . GLU A 1 190 ? -13.815 1.904 2.295 1.00 96.50 190 GLU A O 1
ATOM 1410 N N . THR A 1 191 ? -12.599 0.592 3.652 1.00 96.31 191 THR A N 1
ATOM 1411 C CA . THR A 1 191 ? -12.726 1.479 4.818 1.00 96.31 191 THR A CA 1
ATOM 1412 C C . THR A 1 191 ? -12.014 2.811 4.586 1.00 96.31 191 THR A C 1
ATOM 1414 O O . THR A 1 191 ? -12.550 3.856 4.942 1.00 96.31 191 THR A O 1
ATOM 1417 N N . SER A 1 192 ? -10.864 2.802 3.904 1.00 97.38 192 SER A N 1
ATOM 1418 C CA . SER A 1 192 ? -10.168 4.036 3.517 1.00 97.38 192 SER A CA 1
ATOM 1419 C C . SER A 1 192 ? -11.019 4.904 2.588 1.00 97.38 192 SER A C 1
ATOM 1421 O O . SER A 1 192 ? -11.076 6.113 2.771 1.00 97.38 192 SER A O 1
ATOM 1423 N N . VAL A 1 193 ? -11.738 4.313 1.623 1.00 96.94 193 VAL A N 1
ATOM 1424 C CA . VAL A 1 193 ? -12.701 5.070 0.800 1.00 96.94 193 VAL A CA 1
ATOM 1425 C C . VAL A 1 193 ? -13.796 5.684 1.665 1.00 96.94 193 VAL A C 1
ATOM 1427 O O . VAL A 1 193 ? -14.114 6.857 1.489 1.00 96.94 193 VAL A O 1
ATOM 1430 N N . ALA A 1 194 ? -14.371 4.909 2.587 1.00 94.81 194 ALA A N 1
ATOM 1431 C CA . ALA A 1 194 ? -15.435 5.398 3.458 1.00 94.81 194 ALA A CA 1
ATOM 1432 C C . ALA A 1 194 ? -14.969 6.572 4.332 1.00 94.81 194 ALA A C 1
ATOM 1434 O O . ALA A 1 194 ? -15.688 7.561 4.446 1.00 94.81 194 ALA A O 1
ATOM 1435 N N . GLY A 1 195 ? -13.768 6.486 4.905 1.00 94.19 195 GLY A N 1
ATOM 1436 C CA . GLY A 1 195 ? -13.232 7.555 5.738 1.00 94.19 195 GLY A CA 1
ATOM 1437 C C . GLY A 1 195 ? -12.816 8.797 4.944 1.00 94.19 195 GLY A C 1
ATOM 1438 O O . GLY A 1 195 ? -13.106 9.900 5.388 1.00 94.19 195 GLY A O 1
ATOM 1439 N N . LEU A 1 196 ? -12.250 8.648 3.738 1.00 95.00 196 LEU A N 1
ATOM 1440 C CA . LEU A 1 196 ? -11.962 9.796 2.863 1.00 95.00 196 LEU A CA 1
ATOM 1441 C C . LEU A 1 196 ? -13.240 10.549 2.467 1.00 95.00 196 LEU A C 1
ATOM 1443 O O . LEU A 1 196 ? -13.254 11.774 2.461 1.00 95.00 196 LEU A O 1
ATOM 1447 N N . VAL A 1 197 ? -14.326 9.828 2.170 1.00 93.19 197 VAL A N 1
ATOM 1448 C CA . VAL A 1 197 ? -15.629 10.450 1.875 1.00 93.19 197 VAL A CA 1
ATOM 1449 C C . VAL A 1 197 ? -16.195 11.160 3.103 1.00 93.19 197 VAL A C 1
ATOM 1451 O O . VAL A 1 197 ? -16.728 12.256 2.973 1.00 93.19 197 VAL A O 1
ATOM 1454 N N . ALA A 1 198 ? -16.082 10.555 4.288 1.00 90.44 198 ALA A N 1
ATOM 1455 C CA . ALA A 1 198 ? -16.570 11.164 5.521 1.00 90.44 198 ALA A CA 1
ATOM 1456 C C . ALA A 1 198 ? -15.834 12.471 5.863 1.00 90.44 198 ALA A C 1
ATOM 1458 O O . ALA A 1 198 ? -16.462 13.397 6.369 1.00 90.44 198 ALA A O 1
ATOM 1459 N N . ASP A 1 199 ? -14.535 12.550 5.568 1.00 86.00 199 ASP A N 1
ATOM 1460 C CA . ASP A 1 199 ? -13.714 13.739 5.815 1.00 86.00 199 ASP A CA 1
ATOM 1461 C C . ASP A 1 199 ? -13.998 14.870 4.807 1.00 86.00 199 ASP A C 1
ATOM 1463 O O . ASP A 1 199 ? -14.042 16.035 5.182 1.00 86.00 199 ASP A O 1
ATOM 1467 N N . GLU A 1 200 ? -14.299 14.544 3.541 1.00 80.44 200 GLU A N 1
ATOM 1468 C CA . GLU A 1 200 ? -14.725 15.540 2.536 1.00 80.44 200 GLU A CA 1
ATOM 1469 C C . GLU A 1 200 ? -16.110 16.160 2.830 1.00 80.44 200 GLU A C 1
ATOM 1471 O O . GLU A 1 200 ? -16.419 17.247 2.331 1.00 80.44 200 GLU A O 1
ATOM 1476 N N . GLU A 1 201 ? -16.967 15.471 3.592 1.00 76.00 201 GLU A N 1
ATOM 1477 C CA . GLU A 1 201 ? -18.319 15.929 3.952 1.00 76.00 201 GLU A CA 1
ATOM 1478 C C . GLU A 1 201 ? -18.380 16.746 5.263 1.00 76.00 201 GLU A C 1
ATOM 1480 O O . GLU A 1 201 ? -19.426 17.347 5.543 1.00 76.00 201 GLU A O 1
ATOM 1485 N N . GLY A 1 202 ? -17.305 16.753 6.061 1.00 54.28 202 GLY A N 1
ATOM 1486 C CA . GLY A 1 202 ? -17.203 17.413 7.375 1.00 54.28 202 GLY A CA 1
ATOM 1487 C C . GLY A 1 202 ? -16.807 18.885 7.320 1.00 54.28 202 GLY A C 1
ATOM 1488 O O . GLY A 1 202 ? -17.341 19.652 8.159 1.00 54.28 202 GLY A O 1
#

pLDDT: mean 90.55, std 10.95, range [41.91, 98.81]

Organism: NCBI:txid49249

Radius of gyration: 16.71 Å; Cα contacts (8 Å, |Δi|>4): 413; chains: 1; bounding box: 59×42×41 Å

Foldseek 3Di:
DDDPPPDDDDDQQRDPLQQVQVVVVVAHQQQAGEHEDQDQVSCVVVVAHADPDALVPQAADDLVQAAEAVDPVHHPVRVVVQLNVLRVVLSVAHYWYWAWAAQPPDRFTEIEIESDSPCSNNVNNNHHHDDDDRRHDTLEYERFYAQPLDWDWYKYWDFDQDPNDTAIGMYTYTYDNHGTDPNRVSSSNVVSVVVSVVVVVD